Protein AF-A0A0T6B6C1-F1 (afdb_monomer)

Structure (mmCIF, N/CA/C/O backbone):
data_AF-A0A0T6B6C1-F1
#
_entry.id   AF-A0A0T6B6C1-F1
#
loop_
_atom_site.group_PDB
_atom_site.id
_atom_site.type_symbol
_atom_site.label_atom_id
_atom_site.label_alt_id
_atom_site.label_comp_id
_atom_site.label_asym_id
_atom_site.label_entity_id
_atom_site.label_seq_id
_atom_site.pdbx_PDB_ins_code
_atom_site.Cartn_x
_atom_site.Cartn_y
_atom_site.Cartn_z
_atom_site.occupancy
_atom_site.B_iso_or_equiv
_atom_site.auth_seq_id
_atom_site.auth_comp_id
_atom_site.auth_asym_id
_atom_site.auth_atom_id
_atom_site.pdbx_PDB_model_num
ATOM 1 N N . MET A 1 1 ? 5.886 -0.830 12.308 1.00 82.62 1 MET A N 1
ATOM 2 C CA . MET A 1 1 ? 5.950 -0.864 13.792 1.00 82.62 1 MET A CA 1
ATOM 3 C C . MET A 1 1 ? 4.904 0.044 14.447 1.00 82.62 1 MET A C 1
ATOM 5 O O . MET A 1 1 ? 4.136 -0.464 15.252 1.00 82.62 1 MET A O 1
ATOM 9 N N . ALA A 1 2 ? 4.800 1.330 14.079 1.00 90.25 2 ALA A N 1
ATOM 10 C CA . ALA A 1 2 ? 3.860 2.282 14.698 1.00 90.25 2 ALA A CA 1
ATOM 11 C C . ALA A 1 2 ? 2.385 1.821 14.719 1.00 90.25 2 ALA A C 1
ATOM 13 O O . ALA A 1 2 ? 1.752 1.849 15.771 1.00 90.25 2 ALA A O 1
ATOM 14 N N . ILE A 1 3 ? 1.863 1.316 13.593 1.00 92.62 3 ILE A N 1
ATOM 15 C CA . ILE A 1 3 ? 0.474 0.824 13.490 1.00 92.62 3 ILE A CA 1
ATOM 16 C C . ILE A 1 3 ? 0.195 -0.284 14.520 1.00 92.62 3 ILE A C 1
ATOM 18 O O . ILE A 1 3 ? -0.818 -0.248 15.211 1.00 92.62 3 ILE A O 1
ATOM 22 N N . GLY A 1 4 ? 1.123 -1.233 14.678 1.00 95.19 4 GLY A N 1
ATOM 23 C CA . GLY A 1 4 ? 0.977 -2.334 15.635 1.00 95.19 4 GLY A CA 1
ATOM 24 C C . GLY A 1 4 ? 0.926 -1.860 17.089 1.00 95.19 4 GLY A C 1
ATOM 25 O O . GLY A 1 4 ? 0.118 -2.362 17.865 1.00 95.19 4 GLY A O 1
ATOM 26 N N . ILE A 1 5 ? 1.728 -0.850 17.445 1.00 95.94 5 ILE A N 1
ATOM 27 C CA . ILE A 1 5 ? 1.714 -0.249 18.789 1.00 95.94 5 ILE A CA 1
ATOM 28 C C . ILE A 1 5 ? 0.361 0.417 19.064 1.00 95.94 5 ILE A C 1
ATOM 30 O O . ILE A 1 5 ? -0.216 0.214 20.130 1.00 95.94 5 ILE A O 1
ATOM 34 N N . ILE A 1 6 ? -0.175 1.169 18.099 1.00 94.38 6 ILE A N 1
ATOM 35 C CA . ILE A 1 6 ? -1.480 1.832 18.234 1.00 94.38 6 ILE A CA 1
ATOM 36 C C . ILE A 1 6 ? -2.591 0.795 18.437 1.00 94.38 6 ILE A C 1
ATOM 38 O O . ILE A 1 6 ? -3.392 0.929 19.363 1.00 94.38 6 ILE A O 1
ATOM 42 N N . ILE A 1 7 ? -2.604 -0.268 17.626 1.00 95.44 7 ILE A N 1
ATOM 43 C CA . ILE A 1 7 ? -3.577 -1.363 17.752 1.00 95.44 7 ILE A CA 1
ATOM 44 C C . ILE A 1 7 ? -3.483 -2.010 19.137 1.00 95.44 7 ILE A C 1
ATOM 46 O O . ILE A 1 7 ? -4.509 -2.219 19.782 1.00 95.44 7 ILE A O 1
ATOM 50 N N . PHE A 1 8 ? -2.268 -2.285 19.618 1.00 96.62 8 PHE A N 1
ATOM 51 C CA . PHE A 1 8 ? -2.055 -2.875 20.938 1.00 96.62 8 PHE A CA 1
ATOM 52 C C . PHE A 1 8 ? -2.590 -1.984 22.065 1.00 96.62 8 PHE A C 1
ATOM 54 O O . PHE A 1 8 ? -3.292 -2.474 22.945 1.00 96.62 8 PHE A O 1
ATOM 61 N N . ILE A 1 9 ? -2.311 -0.678 22.027 1.00 95.75 9 ILE A N 1
ATOM 62 C CA . ILE A 1 9 ? -2.790 0.277 23.037 1.00 95.75 9 ILE A CA 1
ATOM 63 C C . ILE A 1 9 ? -4.322 0.325 23.056 1.00 95.75 9 ILE A C 1
ATOM 65 O O . ILE A 1 9 ? -4.930 0.235 24.123 1.00 95.75 9 ILE A O 1
ATOM 69 N N . ILE A 1 10 ? -4.954 0.426 21.883 1.00 96.19 10 ILE A N 1
ATOM 70 C CA . ILE A 1 10 ? -6.417 0.437 21.760 1.00 96.19 10 ILE A CA 1
ATOM 71 C C . ILE A 1 10 ? -6.999 -0.865 22.327 1.00 96.19 10 ILE A C 1
ATOM 73 O O . ILE A 1 10 ? -7.896 -0.827 23.170 1.00 96.19 10 ILE A O 1
ATOM 77 N N . ALA A 1 11 ? -6.452 -2.016 21.929 1.00 96.31 11 ALA A N 1
ATOM 78 C CA . ALA A 1 11 ? -6.899 -3.319 22.411 1.00 96.31 11 ALA A CA 1
ATOM 79 C C . ALA A 1 11 ? -6.711 -3.479 23.929 1.00 96.31 11 ALA A C 1
ATOM 81 O O . ALA A 1 11 ? -7.595 -4.008 24.602 1.00 96.31 11 ALA A O 1
ATOM 82 N N . PHE A 1 12 ? -5.600 -2.984 24.484 1.00 96.50 12 PHE A N 1
ATOM 83 C CA . PHE A 1 12 ? -5.328 -3.008 25.919 1.00 96.50 12 PHE A CA 1
ATOM 84 C C . PHE A 1 12 ? -6.390 -2.234 26.705 1.00 96.50 12 PHE A C 1
ATOM 86 O O . PHE A 1 12 ? -6.960 -2.780 27.649 1.00 96.50 12 PHE A O 1
ATOM 93 N N . PHE A 1 13 ? -6.711 -1.000 26.302 1.00 94.94 13 PHE A N 1
ATOM 94 C CA . PHE A 1 13 ? -7.745 -0.209 26.976 1.00 94.94 13 PHE A CA 1
ATOM 95 C C . PHE A 1 13 ? -9.138 -0.823 26.846 1.00 94.94 13 PHE A C 1
ATOM 97 O O . PHE A 1 13 ? -9.875 -0.841 27.830 1.00 94.94 13 PHE A O 1
ATOM 104 N N . GLY A 1 14 ? -9.482 -1.372 25.677 1.00 94.94 14 GLY A N 1
ATOM 105 C CA . GLY A 1 14 ? -10.757 -2.064 25.482 1.00 94.94 14 GLY A CA 1
ATOM 106 C C . GLY A 1 14 ? -10.880 -3.305 26.370 1.00 94.94 14 GLY A C 1
ATOM 107 O O . GLY A 1 14 ? -11.832 -3.433 27.135 1.00 94.94 14 GLY A O 1
ATOM 108 N N . CYS A 1 15 ? -9.881 -4.188 26.326 1.00 95.75 15 CYS A N 1
ATOM 109 C CA . CYS A 1 15 ? -9.887 -5.450 27.064 1.00 95.75 15 CYS A CA 1
ATOM 110 C C . CYS A 1 15 ? -9.786 -5.238 28.583 1.00 95.75 15 CYS A C 1
ATOM 112 O O . CYS A 1 15 ? -10.641 -5.700 29.337 1.00 95.75 15 CYS A O 1
ATOM 114 N N . CYS A 1 16 ? -8.785 -4.489 29.058 1.00 93.44 16 CYS A N 1
ATOM 115 C CA . CYS A 1 16 ? -8.629 -4.222 30.490 1.00 93.44 16 CYS A CA 1
ATOM 116 C C . CYS A 1 16 ? -9.744 -3.333 31.046 1.00 93.44 16 CYS A C 1
ATOM 118 O O . CYS A 1 16 ? -10.118 -3.511 32.201 1.00 93.44 16 CYS A O 1
ATOM 120 N N . GLY A 1 17 ? -10.280 -2.401 30.252 1.00 91.81 17 GLY A N 1
ATOM 121 C CA . GLY A 1 17 ? -11.422 -1.587 30.657 1.00 91.81 17 GLY A CA 1
ATOM 122 C C . GLY A 1 17 ? -12.677 -2.424 30.886 1.00 91.81 17 GLY A C 1
ATOM 123 O O . GLY A 1 17 ? -13.364 -2.206 31.879 1.00 91.81 17 GLY A O 1
ATOM 124 N N . ALA A 1 18 ? -12.929 -3.415 30.024 1.00 92.62 18 ALA A N 1
ATOM 125 C CA . ALA A 1 18 ? -14.054 -4.333 30.170 1.00 92.62 18 ALA A CA 1
ATOM 126 C C . ALA A 1 18 ? -13.868 -5.328 31.328 1.00 92.62 18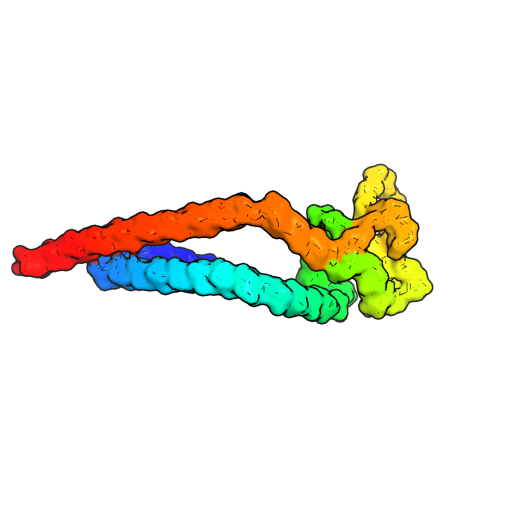 ALA A C 1
ATOM 128 O O . ALA A 1 18 ? -14.813 -5.564 32.061 1.00 92.62 18 ALA A O 1
ATOM 129 N N . ILE A 1 19 ? -12.668 -5.894 31.519 1.00 93.44 19 ILE A N 1
ATOM 130 C CA . ILE A 1 19 ? -12.412 -6.887 32.585 1.00 93.44 19 ILE A CA 1
ATOM 131 C C . ILE A 1 19 ? -12.388 -6.247 33.979 1.00 93.44 19 ILE A C 1
ATOM 133 O O . ILE A 1 19 ? -12.797 -6.871 34.953 1.00 93.44 19 ILE A O 1
ATOM 137 N N . LYS A 1 20 ? -11.851 -5.028 34.100 1.00 90.38 20 LYS A N 1
ATOM 138 C CA . LYS A 1 20 ? -11.714 -4.331 35.391 1.00 90.38 20 LYS A CA 1
ATOM 139 C C . LYS A 1 20 ? -12.923 -3.459 35.734 1.00 90.38 20 LYS A C 1
ATOM 141 O O . LYS A 1 20 ? -12.814 -2.655 36.658 1.00 90.38 20 LYS A O 1
ATOM 146 N N . ASP A 1 21 ? -13.998 -3.538 34.949 1.00 90.56 21 ASP A N 1
ATOM 147 C CA . ASP A 1 21 ? -15.176 -2.669 35.034 1.00 90.56 21 ASP A CA 1
ATOM 148 C C . ASP A 1 21 ? -14.825 -1.167 35.136 1.00 90.56 21 ASP A C 1
ATOM 150 O O . ASP A 1 21 ? -15.496 -0.369 35.793 1.00 90.56 21 ASP A O 1
ATOM 154 N N . ASN A 1 22 ? -13.727 -0.749 34.490 1.00 90.12 22 ASN A N 1
ATOM 155 C CA . ASN A 1 22 ? -13.160 0.584 34.671 1.00 90.12 22 ASN A CA 1
ATOM 156 C C . ASN A 1 22 ? -13.717 1.564 33.632 1.00 90.12 22 ASN A C 1
ATOM 158 O O . ASN A 1 22 ? -13.300 1.582 32.469 1.00 90.12 22 ASN A O 1
ATOM 162 N N . TYR A 1 23 ? -14.607 2.444 34.096 1.00 89.69 23 TYR A N 1
ATOM 163 C CA . TYR A 1 23 ? -15.227 3.499 33.293 1.00 89.69 23 TYR A CA 1
ATOM 164 C C . TYR A 1 23 ? -14.214 4.344 32.506 1.00 89.69 23 TYR A C 1
ATOM 166 O O . TYR A 1 23 ? -14.387 4.550 31.306 1.00 89.69 23 TYR A O 1
ATOM 174 N N . CYS A 1 24 ? -13.147 4.817 33.157 1.00 90.25 24 CYS A N 1
ATOM 175 C CA . CYS A 1 24 ? -12.178 5.716 32.531 1.00 90.25 24 CYS A CA 1
ATOM 176 C C . CYS A 1 24 ? -11.474 5.035 31.347 1.00 90.25 24 CYS A C 1
ATOM 178 O O . CYS A 1 24 ? -11.385 5.612 30.267 1.00 90.25 24 CYS A O 1
ATOM 180 N N . MET A 1 25 ? -11.077 3.767 31.509 1.00 93.56 25 MET A N 1
ATOM 181 C CA . MET A 1 25 ? -10.418 2.998 30.447 1.00 93.56 25 MET A CA 1
ATOM 182 C C . MET A 1 25 ? -11.332 2.755 29.238 1.00 93.56 25 MET A C 1
ATOM 184 O O . MET A 1 25 ? -10.882 2.879 28.099 1.00 93.56 25 MET A O 1
ATOM 188 N N . LEU A 1 26 ? -12.619 2.465 29.464 1.00 93.75 26 LEU A N 1
ATOM 189 C CA . LEU A 1 26 ? -13.598 2.290 28.382 1.00 93.75 26 LEU A CA 1
ATOM 190 C C . LEU A 1 26 ? -13.901 3.596 27.640 1.00 93.75 26 LEU A C 1
ATOM 192 O O . LEU A 1 26 ? -14.094 3.587 26.420 1.00 93.75 26 LEU A O 1
ATOM 196 N N . VAL A 1 27 ? -13.910 4.728 28.349 1.00 93.31 27 VAL A N 1
ATOM 197 C CA . VAL A 1 27 ? -14.038 6.053 27.726 1.00 93.31 27 VAL A CA 1
ATOM 198 C C . VAL A 1 27 ? -12.803 6.371 26.886 1.00 93.31 27 VAL A C 1
ATOM 200 O O . VAL A 1 27 ? -12.951 6.815 25.746 1.00 93.31 27 VAL A O 1
ATOM 203 N N . THR A 1 28 ? -11.593 6.089 27.383 1.00 95.12 28 THR A N 1
ATOM 204 C CA . THR A 1 28 ? -10.355 6.232 26.600 1.00 95.12 28 THR A CA 1
ATOM 205 C C . THR A 1 28 ? -10.394 5.373 25.339 1.00 95.12 28 THR A C 1
ATOM 207 O O . THR A 1 28 ? -10.160 5.893 24.251 1.00 95.12 28 THR A O 1
ATOM 210 N N . PHE A 1 29 ? -10.762 4.094 25.451 1.00 96.00 29 PHE A N 1
ATOM 211 C CA . PHE A 1 29 ? -10.935 3.202 24.302 1.00 96.00 29 PHE A CA 1
ATOM 212 C C . PHE A 1 29 ? -11.920 3.770 23.267 1.00 96.00 29 PHE A C 1
ATOM 214 O O . PHE A 1 29 ? -11.579 3.879 22.090 1.00 96.00 29 PHE A O 1
ATOM 221 N N . SER A 1 30 ? -13.105 4.205 23.710 1.00 95.88 30 SER A N 1
ATOM 222 C CA . SER A 1 30 ? -14.124 4.806 22.834 1.00 95.88 30 SER A CA 1
ATOM 223 C C . SER A 1 30 ? -13.599 6.056 22.127 1.00 95.88 30 SER A C 1
ATOM 225 O O . SER A 1 30 ? -13.810 6.235 20.930 1.00 95.88 30 SER A O 1
ATOM 227 N N . THR A 1 31 ? -12.881 6.908 22.860 1.00 95.94 31 THR A N 1
ATOM 228 C CA . THR A 1 31 ? -12.309 8.154 22.335 1.00 95.94 31 THR A CA 1
ATOM 229 C C . THR A 1 31 ? -11.257 7.861 21.269 1.00 95.94 31 THR A C 1
ATOM 231 O O . THR A 1 31 ? -11.273 8.479 20.207 1.00 95.94 31 THR A O 1
ATOM 234 N N . LEU A 1 32 ? -10.380 6.880 21.506 1.00 96.81 32 LEU A N 1
ATOM 235 C CA . LEU A 1 32 ? -9.378 6.453 20.529 1.00 96.81 32 LEU A CA 1
ATOM 236 C C . LEU A 1 32 ? -10.027 5.900 19.254 1.00 96.81 32 LEU A C 1
ATOM 238 O O . LEU A 1 32 ? -9.600 6.266 18.162 1.00 96.81 32 LEU A O 1
ATOM 242 N N . LEU A 1 33 ? -11.080 5.0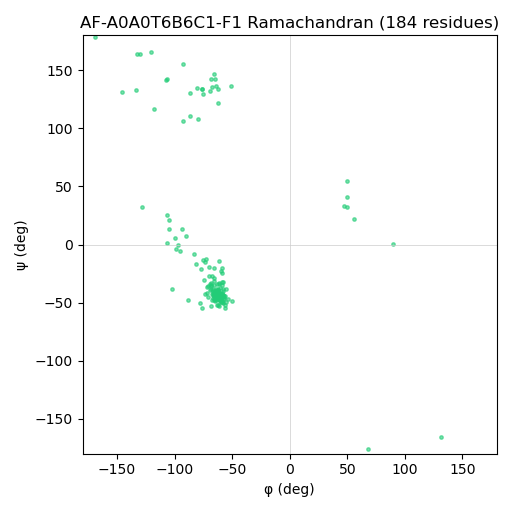83 19.364 1.00 97.00 33 LEU A N 1
ATOM 243 C CA . LEU A 1 33 ? -11.802 4.586 18.187 1.00 97.00 33 LEU A CA 1
ATOM 244 C C . LEU A 1 33 ? -12.461 5.712 17.381 1.00 97.00 33 LEU A C 1
ATOM 246 O O . LEU A 1 33 ? -12.395 5.688 16.156 1.00 97.00 33 LEU A O 1
ATOM 250 N N . ILE A 1 34 ? -13.044 6.717 18.044 1.00 96.88 34 ILE A N 1
ATOM 251 C CA . ILE A 1 34 ? -13.615 7.893 17.365 1.00 96.88 34 ILE A CA 1
ATOM 252 C C . ILE A 1 34 ? -12.528 8.661 16.604 1.00 96.88 34 ILE A C 1
ATOM 254 O O . ILE A 1 34 ? -12.739 9.047 15.456 1.00 96.88 34 ILE A O 1
ATOM 258 N N . LEU A 1 35 ? -11.353 8.860 17.209 1.00 96.88 35 LEU A N 1
ATOM 259 C CA . LEU A 1 35 ? -10.231 9.522 16.539 1.00 96.88 35 LEU A CA 1
ATOM 260 C C . LEU A 1 35 ? -9.768 8.739 15.306 1.00 96.88 35 LEU A C 1
ATOM 262 O O . LEU A 1 35 ? -9.571 9.333 14.247 1.00 96.88 35 LEU A O 1
ATOM 266 N N . VAL A 1 36 ? -9.645 7.412 15.411 1.00 96.81 36 VAL A N 1
ATOM 267 C CA . VAL A 1 36 ? -9.288 6.558 14.267 1.00 96.81 36 VAL A CA 1
ATOM 268 C C . VAL A 1 36 ? -10.356 6.630 13.173 1.00 96.81 36 VAL A C 1
ATOM 270 O O . VAL A 1 36 ? -9.999 6.739 12.003 1.00 96.81 36 VAL A O 1
ATOM 273 N N . PHE A 1 37 ? -11.643 6.652 13.527 1.00 97.31 37 PHE A N 1
ATOM 274 C CA . PHE A 1 37 ? -12.737 6.794 12.564 1.00 97.31 37 PHE A CA 1
ATOM 275 C C . PHE A 1 37 ? -12.670 8.125 11.800 1.00 97.31 37 PHE A C 1
ATOM 277 O O . PHE A 1 37 ? -12.793 8.154 10.576 1.00 97.31 37 PHE A O 1
ATOM 284 N N . ILE A 1 38 ? -12.410 9.234 12.501 1.00 97.62 38 ILE A N 1
ATOM 285 C CA . ILE A 1 38 ? -12.233 10.551 11.870 1.00 97.62 38 ILE A CA 1
ATOM 286 C C . ILE A 1 38 ? -11.030 10.534 10.923 1.00 97.62 38 ILE A C 1
ATOM 288 O O . ILE A 1 38 ? -11.143 10.998 9.789 1.00 97.62 38 ILE A O 1
ATOM 292 N N . LEU A 1 39 ? -9.895 9.972 11.354 1.00 96.50 39 LEU A N 1
ATOM 293 C CA . LEU A 1 39 ? -8.702 9.843 10.511 1.00 96.50 39 LEU A CA 1
ATOM 294 C C . LEU A 1 39 ? -8.964 8.971 9.281 1.00 96.50 39 LEU A C 1
ATOM 296 O O . LEU A 1 39 ? -8.499 9.297 8.195 1.00 96.50 39 LEU A O 1
ATOM 300 N N . GLN A 1 40 ? -9.736 7.898 9.430 1.00 95.25 40 GLN A N 1
ATOM 301 C CA . GLN A 1 40 ? -10.120 7.027 8.329 1.00 95.25 40 GLN A CA 1
ATOM 302 C C . GLN A 1 40 ? -10.973 7.767 7.289 1.00 95.25 40 GLN A C 1
ATOM 304 O O . GLN A 1 40 ? -10.711 7.651 6.091 1.00 95.25 40 GLN A O 1
ATOM 309 N N . LEU A 1 41 ? -11.962 8.553 7.728 1.00 96.56 41 LEU A N 1
ATOM 310 C CA . LEU A 1 41 ? -12.769 9.384 6.831 1.00 96.56 41 LEU A CA 1
ATOM 311 C C . LEU A 1 41 ? -11.923 10.465 6.154 1.00 96.56 41 LEU A C 1
ATOM 313 O O . LEU A 1 41 ? -12.009 10.637 4.940 1.00 96.56 41 LEU A O 1
ATOM 317 N N . ALA A 1 42 ? -11.078 11.160 6.917 1.00 97.19 42 ALA A N 1
ATOM 318 C CA . ALA A 1 42 ? -10.190 12.188 6.389 1.00 97.19 42 ALA A CA 1
ATOM 319 C C . ALA A 1 42 ? -9.223 11.615 5.343 1.00 97.19 42 ALA A C 1
ATOM 321 O O . ALA A 1 42 ? -9.079 12.199 4.273 1.00 97.19 42 ALA A O 1
ATOM 322 N N . ALA A 1 43 ? -8.621 10.453 5.609 1.00 94.88 43 ALA A N 1
ATOM 323 C CA . ALA A 1 43 ? -7.742 9.764 4.670 1.00 94.88 43 ALA A CA 1
ATOM 324 C C . ALA A 1 43 ? -8.485 9.335 3.397 1.00 94.88 43 ALA A C 1
ATOM 326 O O . ALA A 1 43 ? -7.967 9.528 2.300 1.00 94.88 43 ALA A O 1
ATOM 327 N N . GLY A 1 44 ? -9.711 8.813 3.518 1.00 94.44 44 GLY A N 1
ATOM 328 C CA . GLY A 1 44 ? -10.538 8.462 2.361 1.00 94.44 44 GLY A CA 1
ATOM 329 C C . GLY A 1 44 ? -10.887 9.676 1.492 1.00 94.44 44 GLY A C 1
ATOM 330 O O . GLY A 1 44 ? -10.734 9.630 0.272 1.00 94.44 44 GLY A O 1
ATOM 331 N N . ILE A 1 45 ? -11.297 10.784 2.119 1.00 95.62 45 ILE A N 1
ATOM 332 C CA . ILE A 1 45 ? -11.612 12.040 1.422 1.00 95.62 45 ILE A CA 1
ATOM 333 C C . ILE A 1 45 ? -10.357 12.616 0.763 1.00 95.62 45 ILE A C 1
ATOM 335 O O . ILE A 1 45 ? -10.394 12.954 -0.417 1.00 95.62 45 ILE A O 1
ATOM 339 N N . ALA A 1 46 ? -9.245 12.709 1.497 1.00 95.31 46 ALA A N 1
ATOM 340 C CA . ALA A 1 46 ? -7.987 13.244 0.988 1.00 95.31 46 ALA A CA 1
ATOM 341 C C . ALA A 1 46 ? -7.424 12.385 -0.151 1.00 95.31 46 ALA A C 1
ATOM 343 O O . ALA A 1 46 ? -7.023 12.933 -1.172 1.00 95.31 46 ALA A O 1
ATOM 344 N N . GLY A 1 47 ? -7.462 11.056 -0.029 1.00 92.25 47 GLY A N 1
ATOM 345 C CA . GLY A 1 47 ? -7.009 10.142 -1.079 1.00 92.25 47 GLY A CA 1
ATOM 346 C C . GLY A 1 47 ? -7.806 10.282 -2.378 1.00 92.25 47 GLY A C 1
ATOM 347 O O . GLY A 1 47 ? -7.243 10.154 -3.463 1.00 92.25 47 GLY A O 1
ATOM 348 N N . TYR A 1 48 ? -9.101 10.605 -2.290 1.00 91.44 48 TYR A N 1
ATOM 349 C CA . TYR A 1 48 ? -9.915 10.909 -3.467 1.00 91.44 48 TYR A CA 1
ATOM 350 C C . TYR A 1 48 ? -9.660 12.326 -4.006 1.00 91.44 48 TYR A C 1
ATOM 352 O O . TYR A 1 48 ? -9.402 12.499 -5.196 1.00 91.44 48 TYR A O 1
ATOM 360 N N . ALA A 1 49 ? -9.709 13.342 -3.140 1.00 96.06 49 ALA A N 1
ATOM 361 C CA . ALA A 1 49 ? -9.610 14.750 -3.525 1.00 96.06 49 ALA A CA 1
ATOM 362 C C . ALA A 1 49 ? -8.212 15.143 -4.027 1.00 96.06 49 ALA A C 1
ATOM 364 O O . ALA A 1 49 ? -8.086 15.973 -4.923 1.00 96.06 49 ALA A O 1
ATOM 365 N N . LEU A 1 50 ? -7.162 14.540 -3.468 1.00 95.44 50 LEU A N 1
ATOM 366 C CA . LEU A 1 50 ? -5.760 14.818 -3.786 1.00 95.44 50 LEU A CA 1
ATOM 367 C C . LEU A 1 50 ? -5.137 13.679 -4.603 1.00 95.44 50 LEU A C 1
ATOM 369 O O . LEU A 1 50 ? -3.924 13.477 -4.558 1.00 95.44 50 LEU A O 1
ATOM 373 N N . ARG A 1 51 ? -5.950 12.916 -5.347 1.00 92.75 51 ARG A N 1
ATOM 374 C CA . ARG A 1 51 ? -5.483 11.740 -6.091 1.00 92.75 51 ARG A CA 1
ATOM 375 C C . ARG A 1 51 ? -4.348 12.066 -7.064 1.00 92.75 51 ARG A C 1
ATOM 377 O O . ARG A 1 51 ? -3.385 11.314 -7.105 1.00 92.75 51 ARG A O 1
ATOM 384 N N . SER A 1 52 ? -4.449 13.156 -7.829 1.00 92.44 52 SER A N 1
ATOM 385 C CA . SER A 1 52 ? -3.393 13.563 -8.771 1.00 92.44 52 SER A CA 1
ATOM 386 C C . SER A 1 52 ? -2.087 13.870 -8.042 1.00 92.44 52 SER A C 1
ATOM 388 O O . SER A 1 52 ? -1.080 13.236 -8.313 1.00 92.44 52 SER A O 1
ATOM 390 N N . GLN A 1 53 ? -2.146 14.724 -7.018 1.00 94.69 53 GLN A N 1
ATOM 391 C CA . GLN A 1 53 ? -0.985 15.072 -6.190 1.00 94.69 53 GLN A CA 1
ATOM 392 C C . GLN A 1 53 ? -0.359 13.848 -5.511 1.00 94.69 53 GLN A C 1
ATOM 394 O O . GLN A 1 53 ? 0.851 13.788 -5.346 1.00 94.69 53 GLN A O 1
ATOM 399 N N . THR A 1 54 ? -1.175 12.865 -5.118 1.00 92.50 54 THR A N 1
ATOM 400 C CA . THR A 1 54 ? -0.679 11.606 -4.546 1.00 92.50 54 THR A CA 1
ATOM 401 C C . THR A 1 54 ? 0.111 10.808 -5.580 1.00 92.50 54 THR A C 1
ATOM 403 O O . THR A 1 54 ? 1.151 10.258 -5.242 1.00 92.50 54 THR A O 1
ATOM 406 N N . VAL A 1 55 ? -0.357 10.750 -6.832 1.00 93.88 55 VAL A N 1
ATOM 407 C CA . VAL A 1 55 ? 0.368 10.081 -7.924 1.00 93.88 55 VAL A CA 1
ATOM 408 C C . VAL A 1 55 ? 1.677 10.808 -8.228 1.00 93.88 55 VAL A C 1
ATOM 410 O O . VAL A 1 55 ? 2.706 10.149 -8.318 1.00 93.88 55 VAL A O 1
ATOM 413 N N . ASP A 1 56 ? 1.663 12.140 -8.297 1.00 95.06 56 ASP A N 1
ATOM 414 C CA . ASP A 1 56 ? 2.868 12.941 -8.558 1.00 95.06 56 ASP A CA 1
ATOM 415 C C . ASP A 1 56 ? 3.911 12.774 -7.440 1.00 95.06 56 ASP A C 1
ATOM 417 O O . ASP A 1 56 ? 5.093 12.551 -7.700 1.00 95.06 56 ASP A O 1
ATOM 421 N N . PHE A 1 57 ? 3.463 12.815 -6.180 1.00 94.50 57 PHE A N 1
ATOM 422 C CA . PHE A 1 57 ? 4.313 12.561 -5.017 1.00 94.50 57 PHE A CA 1
ATOM 423 C C . PHE A 1 57 ? 4.910 11.150 -5.055 1.00 94.50 57 PHE A C 1
ATOM 425 O O . PHE A 1 57 ? 6.107 10.983 -4.845 1.00 94.50 57 PHE A O 1
ATOM 432 N N . LEU A 1 58 ? 4.097 10.133 -5.366 1.00 95.00 58 LEU A N 1
ATOM 433 C CA . LEU A 1 58 ? 4.581 8.758 -5.496 1.00 95.00 58 LEU A CA 1
ATOM 434 C C . LEU A 1 58 ? 5.599 8.607 -6.629 1.00 95.00 58 LEU A C 1
ATOM 436 O O . LEU A 1 58 ? 6.583 7.904 -6.430 1.00 95.00 58 LEU A O 1
ATOM 440 N N . SER A 1 59 ? 5.394 9.262 -7.776 1.00 96.25 59 SER A N 1
ATOM 441 C CA . SER A 1 59 ? 6.362 9.259 -8.882 1.00 96.25 59 SER A CA 1
ATOM 442 C C . SER A 1 59 ? 7.722 9.764 -8.409 1.00 96.25 59 SER A C 1
ATOM 444 O O . SER A 1 59 ? 8.707 9.034 -8.468 1.00 96.25 59 SER A O 1
ATOM 446 N N . SER A 1 60 ? 7.741 10.959 -7.809 1.00 95.75 60 SER A N 1
ATOM 447 C CA . SER A 1 60 ? 8.953 11.598 -7.284 1.00 95.75 60 SER A CA 1
ATOM 448 C C . SER A 1 60 ? 9.684 10.729 -6.257 1.00 95.75 60 SER A C 1
ATOM 450 O O . SER A 1 60 ? 10.908 10.620 -6.292 1.00 95.75 60 SER A O 1
ATOM 452 N N . GLU A 1 61 ? 8.958 10.140 -5.306 1.00 95.38 61 GLU A N 1
ATOM 453 C CA . GLU A 1 61 ? 9.562 9.300 -4.266 1.00 95.38 61 GLU A CA 1
ATOM 454 C C . GLU A 1 61 ? 10.117 7.994 -4.849 1.00 95.38 61 GLU A C 1
ATOM 456 O O . GLU A 1 61 ? 11.190 7.536 -4.448 1.00 95.38 61 GLU A O 1
ATOM 461 N N . LEU A 1 62 ? 9.417 7.393 -5.817 1.00 95.62 62 LEU A N 1
ATOM 462 C CA . LEU A 1 62 ? 9.896 6.188 -6.488 1.00 95.62 62 LEU A CA 1
ATOM 463 C C . LEU A 1 62 ? 11.147 6.481 -7.323 1.00 95.62 62 LEU A C 1
ATOM 465 O O . LEU A 1 62 ? 12.125 5.749 -7.179 1.00 95.62 62 LEU A O 1
ATOM 469 N N . GLU A 1 63 ? 11.163 7.562 -8.104 1.00 94.94 63 GLU A N 1
ATOM 470 C CA . GLU A 1 63 ? 12.340 8.019 -8.861 1.00 94.94 63 GLU A CA 1
ATOM 471 C C . GLU A 1 63 ? 13.533 8.261 -7.923 1.00 94.94 63 GLU A C 1
ATOM 473 O O . GLU A 1 63 ? 14.628 7.731 -8.122 1.00 94.94 63 GLU A O 1
ATOM 478 N N . GLN A 1 64 ? 13.319 8.965 -6.806 1.00 93.38 64 GLN A N 1
ATOM 479 C CA . GLN A 1 64 ? 14.372 9.186 -5.813 1.00 93.38 64 GLN A CA 1
ATOM 480 C C . GLN A 1 64 ? 14.864 7.875 -5.176 1.00 93.38 64 GLN A C 1
ATOM 482 O O . GLN A 1 64 ? 16.050 7.732 -4.860 1.00 93.38 64 GLN A O 1
ATOM 487 N N . SER A 1 65 ? 13.983 6.890 -4.991 1.00 94.50 65 SER A N 1
ATOM 488 C CA . SER A 1 65 ? 14.374 5.588 -4.453 1.00 94.50 65 SER A CA 1
ATOM 489 C C . SER A 1 65 ? 15.308 4.820 -5.398 1.00 94.50 65 SER A C 1
ATOM 491 O O . SER A 1 65 ? 16.190 4.106 -4.916 1.00 94.50 65 SER A O 1
ATOM 493 N N . MET A 1 66 ? 15.184 4.998 -6.720 1.00 93.06 66 MET A N 1
ATOM 494 C CA . MET A 1 66 ? 16.036 4.315 -7.705 1.00 93.06 66 MET A CA 1
ATOM 495 C C . MET A 1 66 ? 17.516 4.669 -7.532 1.00 93.06 66 MET A C 1
ATOM 497 O O . MET A 1 66 ? 18.362 3.787 -7.633 1.00 93.06 66 MET A O 1
ATOM 501 N N . ASN A 1 67 ? 17.825 5.903 -7.121 1.00 91.31 67 ASN A N 1
ATOM 502 C CA . ASN A 1 67 ? 19.190 6.357 -6.815 1.00 91.31 67 ASN A CA 1
ATOM 503 C C . ASN A 1 67 ? 19.882 5.544 -5.703 1.00 91.31 67 ASN A C 1
ATOM 505 O O . ASN A 1 67 ? 21.105 5.559 -5.567 1.00 91.31 67 ASN A O 1
ATOM 509 N N . HIS A 1 68 ? 19.107 4.839 -4.877 1.00 92.50 68 HIS A N 1
ATOM 510 C CA . HIS A 1 68 ? 19.622 3.995 -3.802 1.00 92.50 68 HIS A CA 1
ATOM 511 C C . HIS A 1 68 ? 19.672 2.511 -4.186 1.00 92.50 68 HIS A C 1
ATOM 513 O O . HIS A 1 68 ? 20.173 1.695 -3.406 1.00 92.50 68 HIS A O 1
ATOM 519 N N . TYR A 1 69 ? 19.186 2.138 -5.367 1.00 92.31 69 TYR A N 1
ATOM 520 C CA . TYR A 1 69 ? 19.220 0.767 -5.852 1.00 92.31 69 TYR A CA 1
ATOM 521 C C . TYR A 1 69 ? 20.665 0.285 -6.058 1.00 92.31 69 TYR A C 1
ATOM 523 O O . TYR A 1 69 ? 21.511 1.006 -6.579 1.00 92.31 69 TYR A O 1
ATOM 531 N N . ASN A 1 70 ? 20.962 -0.943 -5.625 1.00 89.44 70 ASN A N 1
ATOM 532 C CA . ASN A 1 70 ? 22.293 -1.561 -5.685 1.00 89.44 70 ASN A CA 1
ATOM 533 C C . ASN A 1 70 ? 23.417 -0.756 -4.989 1.00 89.44 70 ASN A C 1
ATOM 535 O O . ASN A 1 70 ? 24.602 -0.934 -5.270 1.00 89.44 70 ASN A O 1
ATOM 539 N N . THR A 1 71 ? 23.065 0.124 -4.047 1.00 89.38 71 THR A N 1
ATOM 540 C CA . THR A 1 71 ? 24.039 0.827 -3.198 1.00 89.38 71 THR A CA 1
ATOM 541 C C . THR A 1 71 ? 24.277 0.066 -1.891 1.00 89.38 71 THR A C 1
ATOM 543 O O . THR A 1 71 ? 23.404 -0.657 -1.403 1.00 89.38 71 THR A O 1
ATOM 546 N N . SER A 1 72 ? 25.444 0.256 -1.266 1.00 85.69 72 SER A N 1
ATOM 547 C CA . SER A 1 72 ? 25.811 -0.415 -0.005 1.00 85.69 72 SER A CA 1
ATOM 548 C C . SER A 1 72 ? 24.827 -0.151 1.142 1.00 85.69 72 SER A C 1
ATOM 550 O O . SER A 1 72 ? 24.591 -1.033 1.964 1.00 85.69 72 SER A O 1
ATOM 552 N N . ASN A 1 73 ? 24.218 1.036 1.175 1.00 89.06 73 ASN A N 1
ATOM 553 C CA . ASN A 1 73 ? 23.230 1.427 2.184 1.00 89.06 73 ASN A CA 1
ATOM 554 C C . ASN A 1 73 ? 21.776 1.200 1.723 1.00 89.06 73 ASN A C 1
ATOM 556 O O . ASN A 1 73 ? 20.846 1.375 2.509 1.00 89.06 73 ASN A O 1
ATOM 560 N N . GLY A 1 74 ? 21.565 0.800 0.466 1.00 90.50 74 GLY A N 1
ATOM 561 C CA . GLY A 1 74 ? 20.256 0.673 -0.173 1.00 90.50 74 GLY A CA 1
ATOM 562 C C . GLY A 1 74 ? 19.759 -0.761 -0.329 1.00 90.50 74 GLY A C 1
ATOM 563 O O . GLY A 1 74 ? 18.885 -1.022 -1.154 1.00 90.50 74 GLY A O 1
ATOM 564 N N . THR A 1 75 ? 20.270 -1.717 0.452 1.00 94.25 75 THR A N 1
ATOM 565 C CA . THR A 1 75 ? 19.871 -3.134 0.352 1.00 94.25 75 THR A CA 1
ATOM 566 C C . THR A 1 75 ? 18.360 -3.339 0.504 1.00 94.25 75 THR A C 1
ATOM 568 O O . THR A 1 75 ? 17.772 -4.157 -0.199 1.00 94.25 75 THR A O 1
ATOM 571 N N . GLN A 1 76 ? 17.705 -2.585 1.395 1.00 94.62 76 GLN A N 1
ATOM 572 C CA . GLN A 1 76 ? 16.248 -2.671 1.574 1.00 94.62 76 GLN A CA 1
ATOM 573 C C . GLN A 1 76 ? 15.483 -2.124 0.363 1.00 94.62 76 GLN A C 1
ATOM 575 O O . GLN A 1 76 ? 14.496 -2.727 -0.046 1.00 94.62 76 GLN A O 1
ATOM 580 N N . ILE A 1 77 ? 15.967 -1.029 -0.230 1.00 94.94 77 ILE A N 1
ATOM 581 C CA . ILE A 1 77 ? 15.384 -0.427 -1.435 1.00 94.94 77 ILE A CA 1
ATOM 582 C C . ILE A 1 77 ? 15.560 -1.355 -2.639 1.00 94.94 77 ILE A C 1
ATOM 584 O O . ILE A 1 77 ? 14.612 -1.603 -3.374 1.00 94.94 77 ILE A O 1
ATOM 588 N N . THR A 1 78 ? 16.742 -1.954 -2.777 1.00 95.31 78 THR A N 1
ATOM 589 C CA . THR A 1 78 ? 17.036 -2.956 -3.812 1.00 95.31 78 THR A CA 1
ATOM 590 C C . THR A 1 78 ? 16.069 -4.132 -3.705 1.00 95.31 78 THR A C 1
ATOM 592 O O . THR A 1 78 ? 15.380 -4.461 -4.663 1.00 95.31 78 THR A O 1
ATOM 595 N N . LYS A 1 79 ? 15.916 -4.696 -2.499 1.00 96.12 79 LYS A N 1
ATOM 596 C CA . LYS A 1 79 ? 14.977 -5.796 -2.252 1.00 96.12 79 LYS A CA 1
ATOM 597 C C . LYS A 1 79 ? 13.524 -5.412 -2.544 1.00 96.12 79 LYS A C 1
ATOM 599 O O . LYS A 1 79 ? 12.763 -6.255 -3.014 1.00 96.12 79 LYS A O 1
ATOM 604 N N . MET A 1 80 ? 13.127 -4.176 -2.238 1.00 95.94 80 MET A N 1
ATOM 605 C CA . MET A 1 80 ? 11.791 -3.673 -2.552 1.00 95.94 80 MET A CA 1
ATOM 606 C C . MET A 1 80 ? 11.554 -3.680 -4.065 1.00 95.94 80 MET A C 1
ATOM 608 O O . MET A 1 80 ? 10.594 -4.305 -4.509 1.00 95.94 80 MET A O 1
ATOM 612 N N . TRP A 1 81 ? 12.448 -3.074 -4.851 1.00 96.69 81 TRP A N 1
ATOM 613 C CA . TRP A 1 81 ? 12.365 -3.080 -6.316 1.00 96.69 81 TRP A CA 1
ATOM 614 C C . TRP A 1 81 ? 12.380 -4.498 -6.897 1.00 96.69 81 TRP A C 1
ATOM 616 O O . TRP A 1 81 ? 11.535 -4.835 -7.726 1.00 96.69 81 TRP A O 1
ATOM 626 N N . ASP A 1 82 ? 13.261 -5.365 -6.400 1.00 96.06 82 ASP A N 1
ATOM 627 C CA . ASP A 1 82 ? 13.359 -6.763 -6.836 1.00 96.06 82 ASP A CA 1
ATOM 628 C C . ASP A 1 82 ? 12.128 -7.612 -6.500 1.00 96.06 82 ASP A C 1
ATOM 630 O O . ASP A 1 82 ? 11.905 -8.650 -7.119 1.00 96.06 82 ASP A O 1
ATOM 634 N N . THR A 1 83 ? 11.314 -7.179 -5.536 1.00 96.38 83 THR A N 1
ATOM 635 C CA . THR A 1 83 ? 10.045 -7.837 -5.200 1.00 96.38 83 THR A CA 1
ATOM 636 C C . THR A 1 83 ? 8.901 -7.279 -6.044 1.00 96.38 83 THR A C 1
ATOM 638 O O . THR A 1 83 ? 8.136 -8.040 -6.630 1.00 96.38 83 THR A O 1
ATOM 641 N N . VAL A 1 84 ? 8.805 -5.950 -6.136 1.00 96.75 84 VAL A N 1
ATOM 642 C CA . VAL A 1 84 ? 7.688 -5.249 -6.785 1.00 96.75 84 VAL A CA 1
ATOM 643 C C . VAL A 1 84 ? 7.645 -5.514 -8.288 1.00 96.75 84 VAL A C 1
ATOM 645 O O . VAL A 1 84 ? 6.575 -5.790 -8.824 1.00 96.75 84 VAL A O 1
ATOM 648 N N . GLN A 1 85 ? 8.790 -5.464 -8.969 1.00 97.19 85 GLN A N 1
ATOM 649 C CA . GLN A 1 85 ? 8.859 -5.606 -10.428 1.00 97.19 85 GLN A CA 1
ATOM 650 C C . GLN A 1 85 ? 8.237 -6.918 -10.941 1.00 97.19 85 GLN A C 1
ATOM 652 O O . GLN A 1 85 ? 7.329 -6.853 -11.772 1.00 97.19 85 GLN A O 1
ATOM 657 N N . PRO A 1 86 ? 8.606 -8.107 -10.426 1.00 95.88 86 PRO A N 1
ATOM 658 C CA . PRO A 1 86 ? 7.983 -9.353 -10.859 1.00 95.88 86 PRO A CA 1
ATOM 659 C C . PRO A 1 86 ? 6.564 -9.541 -10.305 1.00 95.88 86 PRO A C 1
ATOM 661 O O . PRO A 1 86 ? 5.741 -10.164 -10.976 1.00 95.88 86 PRO A O 1
ATOM 664 N N . GLU A 1 87 ? 6.252 -9.009 -9.115 1.00 95.62 87 GLU A N 1
ATOM 665 C CA . GLU A 1 87 ? 4.917 -9.110 -8.505 1.00 95.62 87 GLU A CA 1
ATOM 666 C C . GLU A 1 87 ? 3.860 -8.363 -9.327 1.00 95.62 87 GLU A C 1
ATOM 668 O O . GLU A 1 87 ? 2.786 -8.902 -9.605 1.00 95.62 87 GLU A O 1
ATOM 673 N N . PHE A 1 88 ? 4.192 -7.154 -9.782 1.00 96.38 88 PHE A N 1
ATOM 674 C CA . PHE A 1 88 ? 3.310 -6.318 -10.595 1.00 96.38 88 PHE A CA 1
ATOM 675 C C . PHE A 1 88 ? 3.575 -6.427 -12.099 1.00 96.38 88 PHE A C 1
ATOM 677 O O . PHE A 1 88 ? 2.861 -5.800 -12.879 1.00 96.38 88 PHE A O 1
ATOM 684 N N . LYS A 1 89 ? 4.555 -7.242 -12.514 1.00 96.56 89 LYS A N 1
ATOM 685 C CA . LYS A 1 89 ? 5.006 -7.380 -13.909 1.00 96.56 89 LYS A CA 1
ATOM 686 C C . LYS A 1 89 ? 5.279 -6.017 -14.545 1.00 96.56 89 LYS A C 1
ATOM 688 O O . LYS A 1 89 ? 4.711 -5.674 -15.581 1.00 96.56 89 LYS A O 1
ATOM 693 N N . CYS A 1 90 ? 6.130 -5.243 -13.886 1.00 97.75 90 CYS A N 1
ATOM 694 C CA . CYS A 1 90 ? 6.488 -3.884 -14.263 1.00 97.75 90 CYS A CA 1
ATOM 695 C C . CYS A 1 90 ? 8.007 -3.675 -14.232 1.00 97.75 90 CYS A C 1
ATOM 697 O O . CYS A 1 90 ? 8.735 -4.476 -13.645 1.00 97.75 90 CYS A O 1
ATOM 699 N N . CYS A 1 91 ? 8.489 -2.600 -14.855 1.00 97.12 91 CYS A N 1
ATOM 700 C CA . CYS A 1 91 ? 9.901 -2.221 -14.840 1.00 97.12 91 CYS A CA 1
ATOM 701 C C . CYS A 1 91 ? 10.064 -0.697 -14.835 1.00 97.12 91 CYS A C 1
ATOM 703 O O . CYS A 1 91 ? 9.458 -0.008 -15.657 1.00 97.12 91 CYS A O 1
ATOM 705 N N . GLY A 1 92 ? 10.895 -0.185 -13.922 1.00 96.06 92 GLY A N 1
ATOM 706 C CA . GLY A 1 92 ? 11.087 1.254 -13.705 1.00 96.06 92 GLY A CA 1
ATOM 707 C C . GLY A 1 92 ? 9.852 1.942 -13.112 1.00 96.06 92 GLY A C 1
ATOM 708 O O . GLY A 1 92 ? 8.861 1.291 -12.771 1.00 96.06 92 GLY A O 1
ATOM 709 N N . VAL A 1 93 ? 9.898 3.265 -12.963 1.00 96.56 93 VAL A N 1
ATOM 710 C CA . VAL A 1 93 ? 8.760 4.049 -12.452 1.00 96.56 93 VAL A CA 1
ATOM 711 C C . VAL A 1 93 ? 7.712 4.192 -13.546 1.00 96.56 93 VAL A C 1
ATOM 713 O O . VAL A 1 93 ? 6.560 3.787 -13.368 1.00 96.56 93 VAL A O 1
ATOM 716 N N . HIS A 1 94 ? 8.142 4.703 -14.693 1.00 95.94 94 HIS A N 1
ATOM 717 C CA . HIS A 1 94 ? 7.351 4.912 -15.893 1.00 95.94 94 HIS A CA 1
ATOM 718 C C . HIS A 1 94 ? 7.619 3.844 -16.948 1.00 95.94 94 HIS A C 1
ATOM 720 O O . HIS A 1 94 ? 6.679 3.422 -17.621 1.00 95.94 94 HIS A O 1
ATOM 726 N N . ASN A 1 95 ? 8.870 3.400 -17.100 1.00 94.75 95 ASN A N 1
ATOM 727 C CA . ASN A 1 95 ? 9.245 2.283 -17.970 1.00 94.75 95 ASN A CA 1
ATOM 728 C C . ASN A 1 95 ? 10.705 1.838 -17.728 1.00 94.75 95 ASN A C 1
ATOM 730 O O . ASN A 1 95 ? 11.452 2.441 -16.962 1.00 94.75 95 ASN A O 1
ATOM 734 N N . ALA A 1 96 ? 11.149 0.802 -18.445 1.00 93.38 96 ALA A N 1
ATOM 735 C CA . ALA A 1 96 ? 12.488 0.229 -18.300 1.00 93.38 96 ALA A CA 1
ATOM 736 C C . ALA A 1 96 ? 13.660 1.197 -18.582 1.00 93.38 96 ALA A C 1
ATOM 738 O O . ALA A 1 96 ? 14.759 0.967 -18.078 1.00 93.38 96 ALA A O 1
ATOM 739 N N . THR A 1 97 ? 13.459 2.273 -19.353 1.00 91.75 97 THR A N 1
ATOM 740 C CA . THR A 1 97 ? 14.521 3.257 -19.652 1.00 91.75 97 THR A CA 1
ATOM 741 C C . THR A 1 97 ? 14.914 4.102 -18.439 1.00 91.75 97 THR A C 1
ATOM 743 O O . THR A 1 97 ? 16.038 4.609 -18.395 1.00 91.75 97 THR A O 1
ATOM 746 N N . ASP A 1 98 ? 14.056 4.171 -17.415 1.00 92.81 98 ASP A N 1
ATOM 747 C CA . ASP A 1 98 ? 14.375 4.829 -16.145 1.00 92.81 98 ASP A CA 1
ATOM 748 C C . ASP A 1 98 ? 15.624 4.189 -15.515 1.00 92.81 98 ASP A C 1
ATOM 750 O O . ASP A 1 98 ? 16.528 4.879 -15.051 1.00 92.81 98 ASP A O 1
ATOM 754 N N . TRP A 1 99 ? 15.748 2.858 -15.588 1.00 92.31 99 TRP A N 1
ATOM 755 C CA . TRP A 1 99 ? 16.922 2.146 -15.076 1.00 92.31 99 TRP A CA 1
ATOM 756 C C . TRP A 1 99 ? 18.192 2.418 -15.869 1.00 92.31 99 TRP A C 1
ATOM 758 O O . TRP A 1 99 ? 19.264 2.482 -15.276 1.00 92.31 99 TRP A O 1
ATOM 768 N N . VAL A 1 100 ? 18.088 2.577 -17.187 1.00 84.75 100 VAL A N 1
ATOM 769 C CA . VAL A 1 100 ? 19.246 2.887 -18.037 1.00 84.75 100 VAL A CA 1
ATOM 770 C C . VAL A 1 100 ? 19.821 4.251 -17.654 1.00 84.75 100 VAL A C 1
ATOM 772 O O . VAL A 1 100 ? 21.036 4.401 -17.519 1.00 84.75 100 VAL A O 1
ATOM 775 N N . THR A 1 101 ? 18.936 5.219 -17.407 1.00 80.25 101 THR A N 1
ATOM 776 C CA . THR A 1 101 ? 19.307 6.574 -16.984 1.00 80.25 101 THR A CA 1
ATOM 777 C C . THR A 1 101 ? 19.914 6.577 -15.580 1.00 80.25 101 THR A C 1
ATOM 779 O O . THR A 1 101 ? 20.990 7.131 -15.380 1.00 80.25 101 THR A O 1
ATOM 782 N N . GLU A 1 102 ? 19.275 5.910 -14.616 1.00 79.50 102 GLU A N 1
ATOM 783 C CA . GLU A 1 102 ? 19.712 5.921 -13.214 1.00 79.50 102 GLU A CA 1
A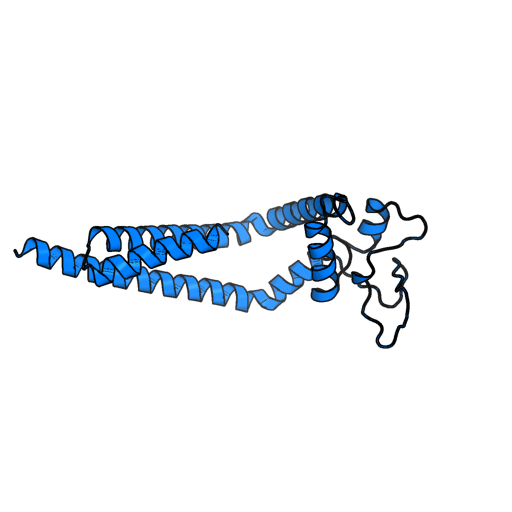TOM 784 C C . GLU A 1 102 ? 20.981 5.080 -12.981 1.00 79.50 102 GLU A C 1
ATOM 786 O O . GLU A 1 102 ? 21.917 5.511 -12.303 1.00 79.50 102 GLU A O 1
ATOM 791 N N . LEU A 1 103 ? 21.074 3.889 -13.583 1.00 77.19 103 LEU A N 1
ATOM 792 C CA . LEU A 1 103 ? 22.219 2.986 -13.406 1.00 77.19 103 LEU A CA 1
ATOM 793 C C . LEU A 1 103 ? 23.406 3.323 -14.314 1.00 77.19 103 LEU A C 1
ATOM 795 O O . LEU A 1 103 ? 24.473 2.732 -14.137 1.00 77.19 103 LEU A O 1
ATOM 799 N N . HIS A 1 104 ? 23.240 4.250 -15.265 1.00 74.94 104 HIS A N 1
ATOM 800 C CA . HIS A 1 104 ? 24.267 4.639 -16.237 1.00 74.94 104 HIS A CA 1
ATOM 801 C C . HIS A 1 104 ? 24.909 3.419 -16.927 1.00 74.94 104 HIS A C 1
ATOM 803 O O . HIS A 1 104 ? 26.133 3.332 -17.080 1.00 74.94 104 HIS A O 1
ATOM 809 N N . THR A 1 105 ? 24.095 2.423 -17.288 1.00 69.56 105 THR A N 1
ATOM 810 C CA . THR A 1 105 ? 24.594 1.165 -17.850 1.00 69.56 105 THR A CA 1
ATOM 811 C C . THR A 1 105 ? 24.998 1.355 -19.310 1.00 69.56 105 THR A C 1
ATOM 813 O O . THR A 1 105 ? 24.281 1.948 -20.105 1.00 69.56 105 THR A O 1
ATOM 816 N N . ALA A 1 106 ? 26.171 0.838 -19.687 1.00 64.25 106 ALA A N 1
ATOM 817 C CA . ALA A 1 106 ? 26.712 0.998 -21.041 1.00 64.25 106 ALA A CA 1
ATOM 818 C C . ALA A 1 106 ? 25.999 0.143 -22.114 1.00 64.25 106 ALA A C 1
ATOM 820 O O . ALA A 1 106 ? 26.197 0.391 -23.298 1.00 64.25 106 ALA A O 1
ATOM 821 N N . ASN A 1 107 ? 25.199 -0.851 -21.706 1.00 74.25 107 ASN A N 1
ATOM 822 C CA . ASN A 1 107 ? 24.542 -1.838 -22.578 1.00 74.25 107 ASN A CA 1
ATOM 823 C C . ASN A 1 107 ? 23.025 -1.930 -22.314 1.00 74.25 107 ASN A C 1
ATOM 825 O O . ASN A 1 107 ? 22.469 -3.028 -22.347 1.00 74.25 107 ASN A O 1
ATOM 829 N N . ASP A 1 108 ? 22.383 -0.825 -21.923 1.00 83.50 108 ASP A N 1
ATOM 830 C CA . ASP A 1 108 ? 20.942 -0.768 -21.626 1.00 83.50 108 ASP A CA 1
ATOM 831 C C . ASP A 1 108 ? 20.450 -1.872 -20.668 1.00 83.50 108 ASP A C 1
ATOM 833 O O . ASP A 1 108 ? 19.337 -2.400 -20.765 1.00 83.50 108 ASP A O 1
ATOM 837 N N . THR A 1 109 ? 21.328 -2.266 -19.744 1.00 88.44 109 THR A N 1
ATOM 838 C CA . THR A 1 109 ? 21.072 -3.335 -18.783 1.00 88.44 109 THR A CA 1
ATOM 839 C C . THR A 1 109 ? 20.142 -2.818 -17.698 1.00 88.44 109 THR A C 1
ATOM 841 O O . THR A 1 109 ? 20.376 -1.747 -17.133 1.00 88.44 109 THR A O 1
ATOM 844 N N . VAL A 1 110 ? 19.122 -3.610 -17.382 1.00 93.00 110 VAL A N 1
ATOM 845 C CA . VAL A 1 110 ? 18.127 -3.325 -16.343 1.00 93.00 110 VAL A CA 1
ATOM 846 C C . VAL A 1 110 ? 18.149 -4.441 -15.287 1.00 93.00 110 VAL A C 1
ATOM 848 O O . VAL A 1 110 ? 18.743 -5.498 -15.527 1.00 93.00 110 VAL A O 1
ATOM 851 N N . PRO A 1 111 ? 17.536 -4.256 -14.101 1.00 93.75 111 PRO A N 1
ATOM 852 C CA . PRO A 1 111 ? 17.407 -5.329 -13.120 1.00 93.75 111 PRO A CA 1
ATOM 853 C C . PRO A 1 111 ? 16.834 -6.612 -13.726 1.00 93.75 111 PRO A C 1
ATOM 855 O O . PRO A 1 111 ? 15.846 -6.579 -14.454 1.00 93.75 111 PRO A O 1
ATOM 858 N N . VAL A 1 112 ? 17.402 -7.769 -13.381 1.00 92.81 112 VAL A N 1
ATOM 859 C CA . VAL A 1 112 ? 16.925 -9.077 -13.882 1.00 92.81 112 VAL A CA 1
ATOM 860 C C . VAL A 1 112 ? 15.461 -9.353 -13.528 1.00 92.81 112 VAL A C 1
ATOM 862 O O . VAL A 1 112 ? 14.778 -10.100 -14.221 1.00 92.81 112 VAL A O 1
ATOM 865 N N . THR A 1 113 ? 14.975 -8.714 -12.467 1.00 94.31 113 THR A N 1
ATOM 866 C CA . THR A 1 113 ? 13.600 -8.754 -11.964 1.00 94.31 113 THR A CA 1
ATOM 867 C C . THR A 1 113 ? 12.604 -7.986 -12.845 1.00 94.31 113 THR A C 1
ATOM 869 O O . THR A 1 113 ? 11.401 -8.203 -12.711 1.00 94.31 113 THR A O 1
ATOM 872 N N . CYS A 1 114 ? 13.079 -7.167 -13.795 1.00 95.62 114 CYS A N 1
ATOM 873 C CA . CYS A 1 114 ? 12.274 -6.568 -14.869 1.00 95.62 114 CYS A CA 1
ATOM 874 C C . CYS A 1 114 ? 11.898 -7.546 -15.987 1.00 95.62 114 CYS A C 1
ATOM 876 O O . CYS A 1 114 ? 11.065 -7.219 -16.831 1.00 95.62 114 CYS A O 1
ATOM 878 N N . CYS A 1 115 ? 12.530 -8.714 -16.042 1.00 94.88 115 CYS A N 1
ATOM 879 C CA . CYS A 1 115 ? 12.252 -9.730 -17.041 1.00 94.88 115 CYS A CA 1
ATOM 880 C C . CYS A 1 115 ? 11.480 -10.890 -16.409 1.00 94.88 115 CYS A C 1
ATOM 882 O O . CYS A 1 115 ? 11.748 -11.307 -15.280 1.00 94.88 115 CYS A O 1
ATOM 884 N N . SER A 1 116 ? 10.536 -11.468 -17.151 1.00 91.69 116 SER A N 1
ATOM 885 C CA . SER A 1 116 ? 9.859 -12.682 -16.694 1.00 91.69 116 SER A CA 1
ATOM 886 C C . SER A 1 116 ? 10.834 -13.858 -16.594 1.00 91.69 116 SER A C 1
ATOM 888 O O . SER A 1 116 ? 11.737 -14.027 -17.419 1.00 91.69 116 SER A O 1
ATOM 890 N N . HIS A 1 117 ? 10.648 -14.684 -15.561 1.00 83.00 117 HIS A N 1
ATOM 891 C CA . HIS A 1 117 ? 11.496 -15.844 -15.322 1.00 83.00 117 HIS A CA 1
ATOM 892 C C . HIS A 1 117 ? 11.408 -16.851 -16.472 1.00 83.00 117 HIS A C 1
ATOM 894 O O . HIS A 1 117 ? 10.346 -17.404 -16.759 1.00 83.00 117 HIS A O 1
ATOM 900 N N . ILE A 1 118 ? 12.560 -17.146 -17.072 1.00 79.06 118 ILE A N 1
ATOM 901 C CA . ILE A 1 118 ? 12.712 -18.217 -18.053 1.00 79.06 118 ILE A CA 1
ATOM 902 C C . ILE A 1 118 ? 12.996 -19.516 -17.289 1.00 79.06 118 ILE A C 1
ATOM 904 O O . ILE A 1 118 ? 14.046 -19.674 -16.662 1.00 79.06 118 ILE A O 1
ATOM 908 N N . TYR A 1 119 ? 12.039 -20.444 -17.296 1.00 81.88 119 TYR A N 1
ATOM 909 C CA . TYR A 1 119 ? 12.195 -21.739 -16.633 1.00 81.88 119 TYR A CA 1
ATOM 910 C C . TYR A 1 119 ? 13.257 -22.594 -17.336 1.00 81.88 119 TYR A C 1
ATOM 912 O O . TYR A 1 119 ? 13.249 -22.727 -18.556 1.00 81.88 119 TYR A O 1
ATOM 920 N N . GLY A 1 120 ? 14.139 -23.223 -16.554 1.00 80.38 120 GLY A N 1
ATOM 921 C CA . GLY A 1 120 ? 15.180 -24.121 -17.069 1.00 80.38 120 GLY A CA 1
ATOM 922 C C . GLY A 1 120 ? 16.513 -23.447 -17.413 1.00 80.38 120 GLY A C 1
ATOM 923 O O . GLY A 1 120 ? 17.440 -24.145 -17.819 1.00 80.38 120 GLY A O 1
ATOM 924 N N . THR A 1 121 ? 16.646 -22.132 -17.217 1.00 77.94 121 THR A N 1
ATOM 925 C CA . THR A 1 121 ? 17.920 -21.417 -17.393 1.00 77.94 121 THR A CA 1
ATOM 926 C C . THR A 1 121 ? 18.929 -21.805 -16.309 1.00 77.94 121 THR A C 1
ATOM 928 O O . THR A 1 121 ? 18.616 -21.788 -15.119 1.00 77.94 121 THR A O 1
ATOM 931 N N . ILE A 1 122 ? 20.160 -22.126 -16.719 1.00 79.19 122 ILE A N 1
ATOM 932 C CA . ILE A 1 122 ? 21.301 -22.393 -15.833 1.00 79.19 122 ILE A CA 1
ATOM 933 C C . ILE A 1 122 ? 22.372 -21.341 -16.130 1.00 79.19 122 ILE A C 1
ATOM 935 O O . ILE A 1 122 ? 22.892 -21.303 -17.241 1.00 79.19 122 ILE A O 1
ATOM 939 N N . GLY A 1 123 ? 22.708 -20.500 -15.150 1.00 78.19 123 GLY A N 1
ATOM 940 C CA . GLY A 1 123 ? 23.730 -19.457 -15.290 1.00 78.19 123 GLY A CA 1
ATOM 941 C C . GLY A 1 123 ? 23.263 -18.085 -14.810 1.00 78.19 123 GLY A C 1
ATOM 942 O O . GLY A 1 123 ? 22.263 -17.974 -14.101 1.00 78.19 123 GLY A O 1
ATOM 943 N N . MET A 1 124 ? 24.011 -17.043 -15.180 1.00 73.31 124 MET A N 1
ATOM 944 C CA . MET A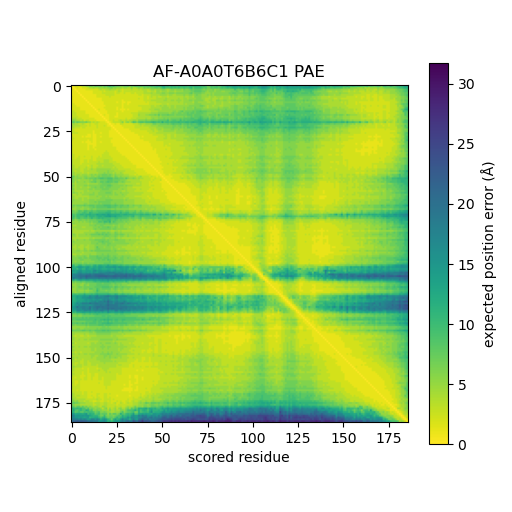 1 124 ? 23.602 -15.656 -14.952 1.00 73.31 124 MET A CA 1
ATOM 945 C C . MET A 1 124 ? 22.508 -15.282 -15.953 1.00 73.31 124 MET A C 1
ATOM 947 O O . MET A 1 124 ? 22.650 -15.527 -17.148 1.00 73.31 124 MET A O 1
ATOM 951 N N . ALA A 1 125 ? 21.409 -14.723 -15.451 1.00 81.06 125 ALA A N 1
ATOM 952 C CA . ALA A 1 125 ? 20.372 -14.141 -16.287 1.00 81.06 125 ALA A CA 1
ATOM 953 C C . ALA A 1 125 ? 20.739 -12.684 -16.577 1.00 81.06 125 ALA A C 1
ATOM 955 O O . ALA A 1 125 ? 21.047 -11.937 -15.651 1.00 81.06 125 ALA A O 1
ATOM 956 N N . GLU A 1 126 ? 20.690 -12.293 -17.845 1.00 85.38 126 GLU A N 1
ATOM 957 C CA . GLU A 1 126 ? 20.813 -10.900 -18.267 1.00 85.38 126 GLU A CA 1
ATOM 958 C C . GLU A 1 126 ? 19.443 -10.395 -18.726 1.00 85.38 126 GLU A C 1
ATOM 960 O O . GLU A 1 126 ? 18.665 -11.138 -19.328 1.00 85.38 126 GLU A O 1
ATOM 965 N N . CYS A 1 127 ? 19.137 -9.141 -18.402 1.00 90.62 127 CYS A N 1
ATOM 966 C CA . CYS A 1 127 ? 17.915 -8.457 -18.807 1.00 90.62 127 CYS A CA 1
ATOM 967 C C . CYS A 1 127 ? 18.293 -7.069 -19.326 1.00 90.62 127 CYS A C 1
ATOM 969 O O . CYS A 1 127 ? 19.083 -6.351 -18.706 1.00 90.62 127 CYS A O 1
ATOM 971 N N . THR A 1 128 ? 17.741 -6.705 -20.475 1.00 91.69 128 THR A N 1
ATOM 972 C CA . THR A 1 128 ? 17.998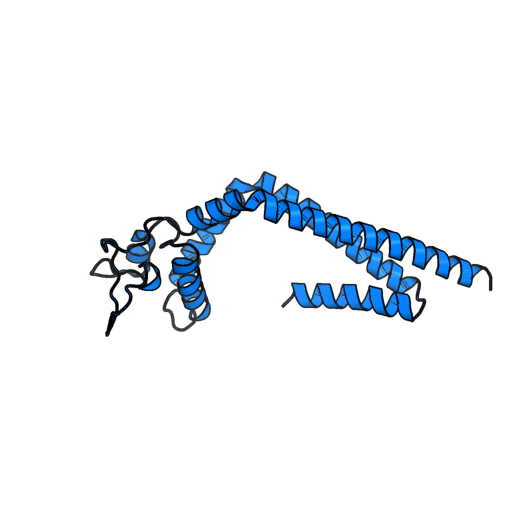 -5.436 -21.164 1.00 91.69 128 THR A CA 1
ATOM 973 C C . THR A 1 128 ? 16.677 -4.771 -21.523 1.00 91.69 128 THR A C 1
ATOM 975 O O . THR A 1 128 ? 15.634 -5.428 -21.532 1.00 91.69 128 THR A O 1
ATOM 978 N N . SER A 1 129 ? 16.713 -3.483 -21.856 1.00 87.31 129 SER A N 1
ATOM 979 C CA . SER A 1 129 ? 15.535 -2.741 -22.328 1.00 87.31 129 SER A CA 1
ATOM 980 C C . SER A 1 129 ? 14.929 -3.286 -23.638 1.00 87.31 129 SER A C 1
ATOM 982 O O . SER A 1 129 ? 13.788 -2.954 -23.959 1.00 87.31 129 SER A O 1
ATOM 984 N N . GLU A 1 130 ? 15.646 -4.149 -24.366 1.00 88.81 130 GLU A N 1
ATOM 985 C CA . GLU A 1 130 ? 15.196 -4.782 -25.616 1.00 88.81 130 GLU A CA 1
ATOM 986 C C . GLU A 1 130 ? 14.831 -6.270 -25.461 1.00 88.81 130 GLU A C 1
ATOM 988 O O . GLU A 1 130 ? 14.465 -6.933 -26.433 1.00 88.81 130 GLU A O 1
ATOM 993 N N . SER A 1 131 ? 14.931 -6.829 -24.252 1.00 90.44 131 SER A N 1
ATOM 994 C CA . SER A 1 131 ? 14.646 -8.246 -24.017 1.00 90.44 131 SER A CA 1
ATOM 995 C C . SER A 1 131 ? 13.180 -8.591 -24.335 1.00 90.44 131 SER A C 1
ATOM 997 O O . SER A 1 131 ? 12.264 -7.918 -23.875 1.00 90.44 131 SER A O 1
ATOM 999 N N . GLU A 1 132 ? 12.935 -9.688 -25.065 1.00 89.81 132 GLU A N 1
ATOM 1000 C CA . GLU A 1 132 ? 11.575 -10.129 -25.451 1.00 89.81 132 GLU A CA 1
ATOM 1001 C C . GLU A 1 132 ? 10.668 -10.386 -24.235 1.00 89.81 132 GLU A C 1
ATOM 1003 O O . GLU A 1 132 ? 9.457 -10.185 -24.275 1.00 89.81 132 GLU A O 1
ATOM 1008 N N . ASN A 1 133 ? 11.261 -10.829 -23.130 1.00 91.75 133 ASN A N 1
ATOM 1009 C CA . ASN A 1 133 ? 10.572 -11.170 -21.895 1.00 91.75 133 ASN A CA 1
ATOM 1010 C C . ASN A 1 133 ? 10.501 -10.007 -20.885 1.00 91.75 133 ASN A C 1
ATOM 1012 O O . ASN A 1 133 ? 10.175 -10.259 -19.719 1.00 91.75 133 ASN A O 1
ATOM 1016 N N . LEU A 1 134 ? 10.811 -8.778 -21.311 1.00 95.69 134 LEU A N 1
ATOM 1017 C CA . LEU A 1 134 ? 10.777 -7.561 -20.500 1.00 95.69 134 LEU A CA 1
ATOM 1018 C C . LEU A 1 134 ? 9.345 -7.157 -20.121 1.00 95.69 134 LEU A C 1
ATOM 1020 O O . LEU A 1 134 ? 8.408 -7.221 -20.917 1.00 95.69 134 LEU A O 1
ATOM 1024 N N . PHE A 1 135 ? 9.178 -6.657 -18.901 1.00 96.25 135 PHE A N 1
ATOM 1025 C CA . PHE A 1 135 ? 7.962 -5.970 -18.492 1.00 96.25 135 PHE A CA 1
ATOM 1026 C C . PHE A 1 135 ? 7.954 -4.525 -19.005 1.00 96.25 135 PHE A C 1
ATOM 1028 O O . PHE A 1 135 ? 8.683 -3.671 -18.509 1.00 96.25 135 PHE A O 1
ATOM 1035 N N . HIS A 1 136 ? 7.109 -4.239 -19.997 1.00 94.00 136 HIS A N 1
ATOM 1036 C CA . HIS A 1 136 ? 7.049 -2.914 -20.629 1.00 94.00 136 HIS A CA 1
ATOM 1037 C C . HIS A 1 136 ? 6.314 -1.845 -19.806 1.00 94.00 136 HIS A C 1
ATOM 1039 O O . HIS A 1 136 ? 6.494 -0.655 -20.052 1.00 94.00 136 HIS A O 1
ATOM 1045 N N . THR A 1 137 ? 5.461 -2.246 -18.863 1.00 96.62 137 THR A N 1
ATOM 1046 C CA . THR A 1 137 ? 4.665 -1.316 -18.052 1.00 96.62 137 THR A CA 1
ATOM 1047 C C . THR A 1 137 ? 5.503 -0.740 -16.910 1.00 96.62 137 THR A C 1
ATOM 1049 O O . THR A 1 137 ? 6.174 -1.489 -16.202 1.00 96.62 137 THR A O 1
ATOM 1052 N N . GLY A 1 138 ? 5.436 0.573 -16.684 1.00 97.31 138 GLY A N 1
ATOM 1053 C CA . GLY A 1 138 ? 6.017 1.209 -15.499 1.00 97.31 138 GLY A CA 1
ATOM 1054 C C . GLY A 1 138 ? 5.321 0.791 -14.208 1.00 97.31 138 GLY A C 1
ATOM 1055 O O . GLY A 1 138 ? 4.111 0.550 -14.184 1.00 97.31 138 GLY A O 1
ATOM 1056 N N . CYS A 1 139 ? 6.064 0.711 -13.106 1.00 98.00 139 CYS A N 1
ATOM 1057 C CA . CYS A 1 139 ? 5.508 0.261 -11.832 1.00 98.00 139 CYS A CA 1
ATOM 1058 C C . CYS A 1 139 ? 4.494 1.236 -11.227 1.00 98.00 139 CYS A C 1
ATOM 1060 O O . CYS A 1 139 ? 3.576 0.788 -10.536 1.00 98.00 139 CYS A O 1
ATOM 1062 N N . LEU A 1 140 ? 4.589 2.538 -11.520 1.00 97.06 140 LEU A N 1
ATOM 1063 C CA . LEU A 1 140 ? 3.591 3.515 -11.080 1.00 97.06 140 LEU A CA 1
ATOM 1064 C C . LEU A 1 140 ? 2.219 3.237 -11.716 1.00 97.06 140 LEU A C 1
ATOM 1066 O O . LEU A 1 140 ? 1.200 3.206 -11.019 1.00 97.06 140 LEU A O 1
ATOM 1070 N N . ASP A 1 141 ? 2.201 2.965 -13.023 1.00 97.06 141 ASP A N 1
ATOM 1071 C CA . ASP A 1 141 ? 0.979 2.649 -13.763 1.00 97.06 141 ASP A CA 1
ATOM 1072 C C . ASP A 1 141 ? 0.435 1.269 -13.390 1.00 97.06 141 ASP A C 1
ATOM 1074 O O . ASP A 1 141 ? -0.754 1.148 -13.089 1.00 97.06 141 ASP A O 1
ATOM 1078 N N . ALA A 1 142 ? 1.297 0.249 -13.313 1.00 97.69 142 ALA A N 1
ATOM 1079 C CA . ALA A 1 142 ? 0.897 -1.101 -12.912 1.00 97.69 142 ALA A CA 1
ATOM 1080 C C . ALA A 1 142 ? 0.260 -1.115 -11.512 1.00 97.69 142 ALA A C 1
ATOM 1082 O O . ALA A 1 142 ? -0.794 -1.725 -11.304 1.00 97.69 142 ALA A O 1
ATOM 1083 N N . PHE A 1 143 ? 0.846 -0.389 -10.553 1.00 95.94 143 PHE A N 1
ATOM 1084 C CA . PHE A 1 143 ? 0.262 -0.221 -9.224 1.00 95.94 143 PHE A CA 1
ATOM 1085 C C . PHE A 1 143 ? -1.065 0.548 -9.280 1.00 95.94 143 PHE 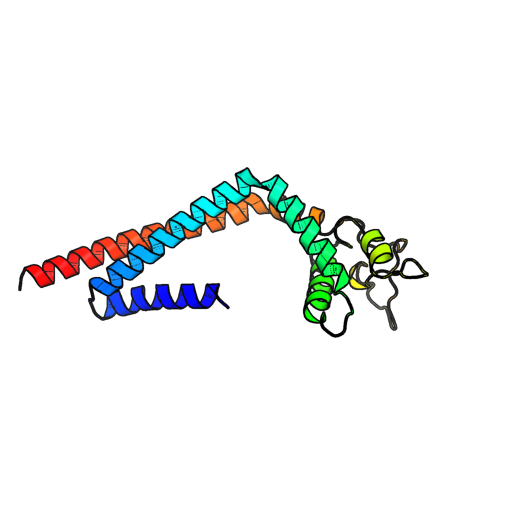A C 1
ATOM 1087 O O . PHE A 1 143 ? -2.047 0.157 -8.642 1.00 95.94 143 PHE A O 1
ATOM 1094 N N . GLY A 1 144 ? -1.135 1.617 -10.076 1.00 95.06 144 GLY A N 1
ATOM 1095 C CA . GLY A 1 144 ? -2.364 2.375 -10.293 1.00 95.06 144 GLY A CA 1
ATOM 1096 C C . GLY A 1 144 ? -3.505 1.516 -10.851 1.00 95.06 144 GLY A C 1
ATOM 1097 O O . GLY A 1 144 ? -4.639 1.607 -10.372 1.00 95.06 144 GLY A O 1
ATOM 1098 N N . ASP A 1 145 ? -3.215 0.655 -11.821 1.00 96.06 145 ASP A N 1
ATOM 1099 C CA . ASP A 1 145 ? -4.175 -0.271 -12.423 1.00 96.06 145 ASP A CA 1
ATOM 1100 C C . ASP A 1 145 ? -4.566 -1.400 -11.471 1.00 96.06 145 ASP A C 1
ATOM 1102 O O . ASP A 1 145 ? -5.742 -1.781 -11.406 1.00 96.06 145 ASP A O 1
ATOM 1106 N N . TYR A 1 146 ? -3.632 -1.874 -10.647 1.00 95.62 146 TYR A N 1
ATOM 1107 C CA . TYR A 1 146 ? -3.939 -2.797 -9.561 1.00 95.62 146 TYR A CA 1
ATOM 1108 C C . TYR A 1 146 ? -4.938 -2.187 -8.565 1.00 95.62 146 TYR A C 1
ATOM 1110 O O . TYR A 1 146 ? -5.962 -2.798 -8.252 1.00 95.62 146 TYR A O 1
ATOM 1118 N N . VAL A 1 147 ? -4.706 -0.947 -8.124 1.00 94.62 147 VAL A N 1
ATOM 1119 C CA . VAL A 1 147 ? -5.622 -0.240 -7.213 1.00 94.62 147 VAL A CA 1
ATOM 1120 C C . VAL A 1 147 ? -6.988 -0.016 -7.862 1.00 94.62 147 VAL A C 1
ATOM 1122 O O . VAL A 1 147 ? -8.010 -0.222 -7.209 1.00 94.62 147 VAL A O 1
ATOM 1125 N N . ARG A 1 148 ? -7.041 0.373 -9.144 1.00 95.12 148 ARG A N 1
ATOM 1126 C CA . ARG A 1 148 ? -8.309 0.575 -9.872 1.00 95.12 148 ARG A CA 1
ATOM 1127 C C . ARG A 1 148 ? -9.097 -0.723 -10.019 1.00 95.12 148 ARG A C 1
ATOM 1129 O O . ARG A 1 148 ? -10.294 -0.734 -9.744 1.00 95.12 148 ARG A O 1
ATOM 1136 N N . SER A 1 149 ? -8.435 -1.809 -10.413 1.00 96.62 149 SER A N 1
ATOM 1137 C CA . SER A 1 149 ? -9.070 -3.123 -10.586 1.00 96.62 149 SER A CA 1
ATOM 1138 C C . SER A 1 149 ? -9.580 -3.709 -9.266 1.00 96.62 149 SER A C 1
ATOM 1140 O O . SER A 1 149 ? -10.595 -4.402 -9.257 1.00 96.62 149 SER A O 1
ATOM 1142 N N . HIS A 1 150 ? -8.950 -3.360 -8.141 1.00 96.44 150 HIS A N 1
ATOM 1143 C CA . HIS A 1 150 ? -9.332 -3.821 -6.803 1.00 96.44 150 HIS A CA 1
ATOM 1144 C C . HIS A 1 150 ? -10.051 -2.756 -5.962 1.00 96.44 150 HIS A C 1
ATOM 1146 O O . HIS A 1 150 ? -10.243 -2.947 -4.758 1.00 96.44 150 HIS A O 1
ATOM 1152 N N . ALA A 1 151 ? -10.498 -1.653 -6.569 1.00 95.12 151 ALA A N 1
ATOM 1153 C CA . ALA A 1 151 ? -11.072 -0.517 -5.847 1.00 95.12 151 ALA A CA 1
ATOM 1154 C C . ALA A 1 151 ? -12.295 -0.904 -5.000 1.00 95.12 151 ALA A C 1
ATOM 1156 O O . ALA A 1 151 ? -12.440 -0.432 -3.872 1.00 95.12 151 ALA A O 1
ATOM 1157 N N . LEU A 1 152 ? -13.146 -1.806 -5.507 1.00 96.31 152 LEU A N 1
ATOM 1158 C CA . LEU A 1 152 ? -14.303 -2.317 -4.766 1.00 96.31 152 LEU A CA 1
ATOM 1159 C C . LEU A 1 152 ? -13.884 -3.103 -3.520 1.00 96.31 152 LEU A C 1
ATOM 1161 O O . LEU A 1 152 ? -14.466 -2.913 -2.455 1.00 96.31 152 LEU A O 1
ATOM 1165 N N . THR A 1 153 ? -12.858 -3.947 -3.631 1.00 96.88 153 THR A N 1
ATOM 1166 C CA . THR A 1 153 ? -12.335 -4.728 -2.505 1.00 96.88 153 THR A CA 1
ATOM 1167 C C . THR A 1 153 ? -11.717 -3.814 -1.453 1.00 96.88 153 THR A C 1
ATOM 1169 O O . THR A 1 153 ? -12.049 -3.922 -0.275 1.00 96.88 153 THR A O 1
ATOM 1172 N N . ILE A 1 154 ? -10.871 -2.869 -1.871 1.00 95.62 154 ILE A N 1
ATOM 1173 C CA . ILE A 1 154 ? -10.223 -1.900 -0.975 1.00 95.62 154 ILE A CA 1
ATOM 1174 C C . ILE A 1 154 ? -11.280 -1.046 -0.261 1.00 95.62 154 ILE A C 1
ATOM 1176 O O . ILE A 1 154 ? -11.255 -0.915 0.965 1.00 95.62 154 ILE A O 1
ATOM 1180 N N . GLY A 1 155 ? -12.249 -0.519 -1.013 1.00 95.44 155 GLY A N 1
ATOM 1181 C CA . GLY A 1 155 ? -13.365 0.247 -0.464 1.00 95.44 155 GLY A CA 1
ATOM 1182 C C . GLY A 1 155 ? -14.206 -0.576 0.513 1.00 95.44 155 GLY A C 1
ATOM 1183 O O . GLY A 1 155 ? -14.518 -0.103 1.605 1.00 95.44 155 GLY A O 1
ATOM 1184 N N . GLY A 1 156 ? -14.511 -1.829 0.168 1.00 97.25 156 GLY A N 1
ATOM 1185 C CA . GLY A 1 156 ? -15.249 -2.760 1.020 1.00 97.25 156 GLY A CA 1
ATOM 1186 C C . GLY A 1 156 ? -14.541 -3.052 2.345 1.00 97.25 156 GLY A C 1
ATOM 1187 O O . GLY A 1 156 ? -15.176 -2.991 3.397 1.00 97.25 156 GLY A O 1
ATOM 1188 N N . VAL A 1 157 ? -13.225 -3.288 2.323 1.00 97.12 157 VAL A N 1
ATOM 1189 C CA . VAL A 1 157 ? -12.411 -3.452 3.542 1.00 97.12 157 VAL A CA 1
ATOM 1190 C C . VAL A 1 157 ? -12.463 -2.188 4.403 1.00 97.12 157 VAL A C 1
ATOM 1192 O O . VAL A 1 157 ? -12.662 -2.281 5.615 1.00 97.12 157 VAL A O 1
ATOM 1195 N N . GLY A 1 158 ? -12.357 -1.006 3.788 1.00 96.19 158 GLY A N 1
ATOM 1196 C CA . GLY A 1 158 ? -12.497 0.273 4.485 1.00 96.19 158 GLY A CA 1
ATOM 1197 C C . GLY A 1 158 ? -13.860 0.426 5.167 1.00 96.19 158 GLY A C 1
ATOM 1198 O O . GLY A 1 158 ? -13.930 0.728 6.358 1.00 96.19 158 GLY A O 1
ATOM 1199 N N . ILE A 1 159 ? -14.953 0.157 4.450 1.00 97.12 159 ILE A N 1
ATOM 1200 C CA . ILE A 1 159 ? -16.312 0.214 5.009 1.00 97.12 159 ILE A CA 1
ATOM 1201 C C . ILE A 1 159 ? -16.478 -0.805 6.144 1.00 97.12 159 ILE A C 1
ATOM 1203 O O . ILE A 1 159 ? -17.009 -0.466 7.199 1.00 97.12 159 ILE A O 1
ATOM 1207 N N . GLY A 1 160 ? -15.982 -2.031 5.972 1.00 97.94 160 GLY A N 1
ATOM 1208 C CA . GLY A 1 160 ? -16.013 -3.055 7.016 1.00 97.94 160 GLY A CA 1
ATOM 1209 C C . GLY A 1 160 ? -15.290 -2.607 8.288 1.00 97.94 160 GLY A C 1
ATOM 1210 O O . GLY A 1 160 ? -15.835 -2.726 9.385 1.00 97.94 160 GLY A O 1
ATOM 1211 N N . PHE A 1 161 ? -14.102 -2.014 8.146 1.00 96.56 161 PHE A N 1
ATOM 1212 C CA . PHE A 1 161 ? -13.345 -1.464 9.271 1.00 96.56 161 PHE A CA 1
ATOM 1213 C C . PHE A 1 161 ? -14.111 -0.340 9.987 1.00 96.56 161 PHE A C 1
ATOM 1215 O O . PHE A 1 161 ? -14.183 -0.335 11.216 1.00 96.56 161 PHE A O 1
ATOM 1222 N N . ALA A 1 162 ? -14.767 0.546 9.230 1.00 97.38 162 ALA A N 1
ATOM 1223 C CA . ALA A 1 162 ? -15.620 1.601 9.776 1.00 97.38 162 ALA A CA 1
ATOM 1224 C C . ALA A 1 162 ? -16.816 1.036 10.568 1.00 97.38 162 ALA A C 1
ATOM 1226 O O . ALA A 1 162 ? -17.101 1.493 11.674 1.00 97.38 162 ALA A O 1
ATOM 1227 N N . VAL A 1 163 ? -17.491 0.003 10.051 1.00 97.94 163 VAL A N 1
ATOM 1228 C CA . VAL A 1 163 ? -18.609 -0.656 10.750 1.00 97.94 163 VAL A CA 1
ATOM 1229 C C . VAL A 1 163 ? -18.146 -1.292 12.062 1.00 97.94 163 VAL A C 1
ATOM 1231 O O . VAL A 1 163 ? -18.775 -1.082 13.099 1.00 97.94 163 VAL A O 1
ATOM 1234 N N . VAL A 1 164 ? -17.029 -2.025 12.049 1.00 96.94 164 VAL A N 1
ATOM 1235 C CA . VAL A 1 164 ? -16.477 -2.661 13.258 1.00 96.94 164 VAL A CA 1
ATOM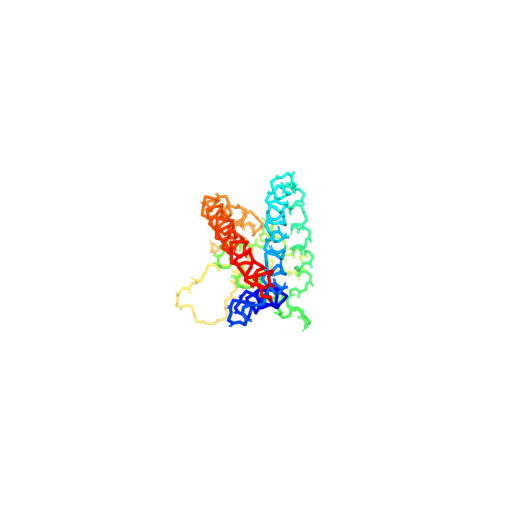 1236 C C . VAL A 1 164 ? -16.116 -1.620 14.321 1.00 96.94 164 VAL A C 1
ATOM 1238 O O . VAL A 1 164 ? -16.420 -1.817 15.498 1.00 96.94 164 VAL A O 1
ATOM 1241 N N . GLN A 1 165 ? -15.525 -0.489 13.926 1.00 96.62 165 GLN A N 1
ATOM 1242 C CA . GLN A 1 165 ? -15.242 0.608 14.853 1.00 96.62 165 GLN A CA 1
ATOM 1243 C C . GLN A 1 165 ? -16.511 1.188 15.476 1.00 96.62 165 GLN A C 1
ATOM 1245 O O . GLN A 1 165 ? -16.555 1.367 16.692 1.00 96.62 165 GLN A O 1
ATOM 1250 N N . LEU A 1 166 ? -17.547 1.454 14.672 1.00 96.88 166 LEU A N 1
ATOM 1251 C CA . LEU A 1 166 ? -18.817 1.988 15.170 1.00 96.88 166 LEU A CA 1
ATOM 1252 C C . LEU A 1 166 ? -19.464 1.041 16.183 1.00 96.88 166 LEU A C 1
ATOM 1254 O O . LEU A 1 166 ? -19.911 1.493 17.236 1.00 96.88 166 LEU A O 1
ATOM 1258 N N . LEU A 1 167 ? -19.449 -0.267 15.918 1.00 97.06 167 LEU A N 1
ATOM 1259 C CA . LEU A 1 167 ? -19.912 -1.269 16.880 1.00 97.06 167 LEU A CA 1
ATOM 1260 C C . LEU A 1 167 ? -19.090 -1.228 18.175 1.00 97.06 167 LEU A C 1
ATOM 1262 O O . LEU A 1 167 ? -19.664 -1.217 19.263 1.00 97.06 167 LEU A O 1
ATOM 1266 N N . GLY A 1 168 ? -17.760 -1.135 18.073 1.00 96.00 168 GLY A N 1
ATOM 1267 C CA . GLY A 1 168 ? -16.873 -0.996 19.230 1.00 96.00 168 GLY A CA 1
ATOM 1268 C C . GLY A 1 168 ? -17.182 0.243 20.077 1.00 96.00 168 GLY A C 1
ATOM 1269 O O . GLY A 1 168 ? -17.257 0.147 21.302 1.00 96.00 168 GLY A O 1
ATOM 1270 N N . ILE A 1 169 ? -17.432 1.387 19.434 1.00 96.56 169 ILE A N 1
ATOM 1271 C CA . ILE A 1 169 ? -17.813 2.641 20.099 1.00 96.56 169 ILE A CA 1
ATOM 1272 C C . ILE A 1 169 ? -19.165 2.490 20.797 1.00 96.56 169 ILE A C 1
ATOM 1274 O O . ILE A 1 169 ? -19.290 2.848 21.968 1.00 96.56 169 ILE A O 1
ATOM 1278 N N . VAL A 1 170 ? -20.170 1.941 20.107 1.00 96.06 170 VAL A N 1
ATOM 1279 C CA . VAL A 1 170 ? -21.514 1.721 20.661 1.00 96.06 170 VAL A CA 1
ATOM 1280 C C . VAL A 1 170 ? -21.439 0.819 21.891 1.00 96.06 170 VAL A C 1
ATOM 1282 O O . VAL A 1 170 ? -21.945 1.194 22.951 1.00 96.06 170 VAL A O 1
ATOM 1285 N N . PHE A 1 171 ? -20.753 -0.323 21.800 1.00 95.19 171 PHE A N 1
ATOM 1286 C CA . PHE A 1 171 ? -20.607 -1.239 22.930 1.00 95.19 171 PHE A CA 1
ATOM 1287 C C . PHE A 1 171 ? -19.866 -0.607 24.104 1.00 95.19 171 PHE A C 1
ATOM 1289 O O . PHE A 1 171 ? -20.337 -0.695 25.237 1.00 95.19 171 PHE A O 1
ATOM 1296 N N . ALA A 1 172 ? -18.759 0.091 23.856 1.00 94.25 172 ALA A N 1
ATOM 1297 C CA . ALA A 1 172 ? -18.017 0.752 24.921 1.00 94.25 172 ALA A CA 1
ATOM 1298 C C . ALA A 1 172 ? -18.814 1.900 25.570 1.00 94.25 172 ALA A C 1
ATOM 1300 O O . ALA A 1 172 ? -18.764 2.079 26.788 1.00 94.25 172 ALA A O 1
ATOM 1301 N N . CYS A 1 173 ? -19.624 2.631 24.800 1.00 91.50 173 CYS A N 1
ATOM 1302 C CA . CYS A 1 173 ? -20.535 3.652 25.320 1.00 91.50 173 CYS A CA 1
ATOM 1303 C C . CYS A 1 173 ? -21.663 3.051 26.171 1.00 91.50 173 CYS A C 1
ATOM 1305 O O . CYS A 1 173 ? -21.990 3.593 27.227 1.00 91.50 173 CYS A O 1
ATOM 1307 N N . HIS A 1 174 ? -22.256 1.931 25.751 1.00 93.19 174 HIS A N 1
ATOM 1308 C CA . HIS A 1 174 ? -23.265 1.236 26.555 1.00 93.19 174 HIS A CA 1
ATOM 1309 C C . HIS A 1 174 ? -22.673 0.688 27.857 1.00 93.19 174 HIS A C 1
ATOM 1311 O O . HIS A 1 174 ? -23.231 0.928 28.929 1.00 93.19 174 HIS A O 1
ATOM 1317 N N . LEU A 1 175 ? -21.521 0.020 27.775 1.00 91.19 175 LEU A N 1
ATOM 1318 C CA . LEU A 1 175 ? -20.858 -0.589 28.926 1.00 91.19 175 LEU A CA 1
ATOM 1319 C C . LEU A 1 175 ? -20.365 0.467 29.930 1.00 91.19 175 LEU A C 1
ATOM 1321 O O . LEU A 1 175 ? -20.598 0.353 31.131 1.00 91.19 175 LEU A O 1
ATOM 1325 N N . SER A 1 176 ? -19.766 1.559 29.445 1.00 89.75 176 SER A N 1
ATOM 1326 C CA . SER A 1 176 ? -19.349 2.676 30.305 1.00 89.75 176 SER A CA 1
ATOM 1327 C C . SER A 1 176 ? -20.536 3.349 31.004 1.00 89.75 176 SER A C 1
ATOM 1329 O O . SER A 1 176 ? -20.437 3.679 32.188 1.00 89.75 176 SER A O 1
ATOM 1331 N N . ARG A 1 177 ? -21.684 3.510 30.328 1.00 88.62 177 ARG A N 1
ATOM 1332 C CA . ARG A 1 177 ? -22.916 4.008 30.965 1.00 88.62 177 ARG A CA 1
ATOM 1333 C C . ARG A 1 177 ? -23.393 3.077 32.076 1.00 88.62 177 ARG A C 1
ATOM 1335 O O . ARG A 1 177 ? -23.730 3.570 33.147 1.00 88.62 177 ARG A O 1
ATOM 1342 N N . GLN A 1 178 ? -23.385 1.764 31.850 1.00 89.56 178 GLN A N 1
ATOM 1343 C CA . GLN A 1 178 ? -23.775 0.784 32.865 1.00 89.56 178 GLN A CA 1
ATOM 1344 C C . GLN A 1 178 ? -22.892 0.883 34.117 1.00 89.56 178 GLN A C 1
ATOM 1346 O O . GLN A 1 178 ? -23.413 1.007 35.224 1.00 89.56 178 GLN A O 1
ATOM 1351 N N . PHE A 1 179 ? -21.566 0.914 33.957 1.00 87.19 179 PHE A N 1
ATOM 1352 C CA . PHE A 1 179 ? -20.656 1.019 35.101 1.00 87.19 179 PHE A CA 1
ATOM 1353 C C . PHE A 1 179 ? -20.771 2.354 35.830 1.00 87.19 179 PHE A C 1
ATOM 1355 O O . PHE A 1 179 ? -20.807 2.373 37.057 1.00 87.19 179 PHE A O 1
ATOM 1362 N N . ARG A 1 180 ? -20.925 3.470 35.108 1.00 84.62 180 ARG A N 1
ATOM 1363 C CA . ARG A 1 180 ? -21.155 4.778 35.736 1.00 84.62 180 ARG A CA 1
ATOM 1364 C C . ARG A 1 180 ? -22.413 4.786 36.611 1.00 84.62 180 ARG A C 1
ATOM 1366 O O . ARG A 1 180 ? -22.376 5.356 37.696 1.00 84.62 180 ARG A O 1
ATOM 1373 N N . MET A 1 181 ? -23.502 4.165 36.154 1.00 80.00 181 MET A N 1
ATOM 1374 C CA . MET A 1 181 ? -24.740 4.066 36.936 1.00 80.00 181 MET A CA 1
ATOM 1375 C C . MET A 1 181 ? -24.561 3.195 38.183 1.00 80.00 181 MET A C 1
ATOM 1377 O O . MET A 1 181 ? -25.065 3.551 39.242 1.00 80.00 181 MET A O 1
ATOM 1381 N N . ASN A 1 182 ? -23.800 2.101 38.090 1.00 77.44 182 ASN A N 1
ATOM 1382 C CA . ASN A 1 182 ? -23.496 1.257 39.248 1.00 77.44 182 ASN A CA 1
ATOM 1383 C C . ASN A 1 182 ? -22.687 2.008 40.317 1.00 77.44 182 ASN A C 1
ATOM 1385 O O . ASN A 1 182 ? -23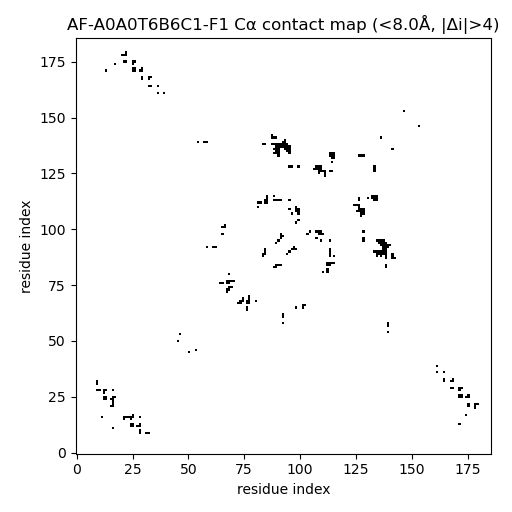.009 1.893 41.493 1.00 77.44 182 ASN A O 1
ATOM 1389 N N . TYR A 1 183 ? -21.698 2.820 39.924 1.00 74.50 183 TYR A N 1
ATOM 1390 C CA . TYR A 1 183 ? -20.937 3.654 40.865 1.00 74.50 183 TYR A CA 1
ATOM 1391 C C . TYR A 1 183 ? -21.748 4.813 41.463 1.00 74.50 183 TYR A C 1
ATOM 1393 O O . TYR A 1 183 ? -21.420 5.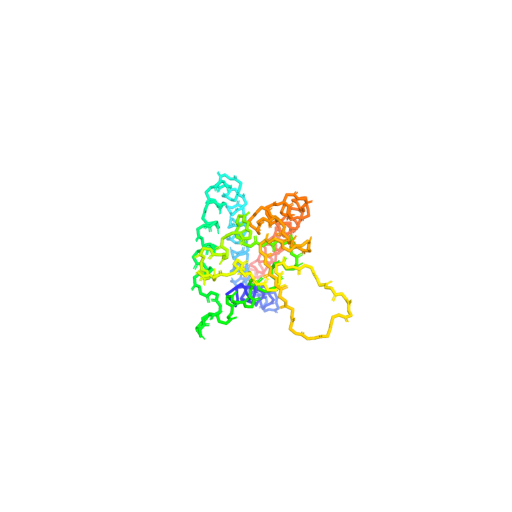273 42.547 1.00 74.50 183 TYR A O 1
ATOM 1401 N N . ALA A 1 184 ? -22.773 5.311 40.763 1.00 73.06 184 ALA A N 1
ATOM 1402 C CA . ALA A 1 184 ? -23.627 6.396 41.255 1.00 73.06 184 ALA A CA 1
ATOM 1403 C C . ALA A 1 184 ? -24.734 5.924 42.220 1.00 73.06 184 ALA A C 1
ATOM 1405 O O . ALA A 1 184 ? -25.322 6.751 42.909 1.00 73.06 184 ALA A O 1
ATOM 1406 N N . ASN A 1 185 ? -25.033 4.620 42.239 1.00 66.06 185 ASN A N 1
ATOM 1407 C CA . ASN A 1 185 ? -26.067 4.002 43.076 1.00 66.06 185 ASN A CA 1
ATOM 1408 C C . ASN A 1 185 ? -25.506 3.322 44.348 1.00 66.06 185 ASN A C 1
ATOM 1410 O O . ASN A 1 185 ? -26.265 2.655 45.052 1.00 66.06 185 ASN A O 1
ATOM 1414 N N . MET A 1 186 ? -24.201 3.456 44.617 1.00 55.94 186 MET A N 1
ATOM 1415 C CA . MET A 1 186 ? -23.527 3.048 45.861 1.00 55.94 186 MET A CA 1
ATOM 1416 C C . MET A 1 186 ? -23.216 4.277 46.709 1.00 55.94 186 MET A C 1
ATOM 1418 O O . MET A 1 186 ? -23.322 4.160 47.948 1.00 55.94 186 MET A O 1
#

Organism: NCBI:txid1629725

Secondary structure (DSSP, 8-state):
-HHHHHHHHHHHHHHHHHHTT-HHHHHHHHHHHHHHHHHHHHHHHHHHHTHHHHHHHHHHHHHHHHTTTT-TT-HHHHHHHHHHHHHHT--SSSSTHHHHHHHT-TT-B--GGGB---TT--S----BTT-TTB--S-HHHHHHHHHHHTHHHHHHHHHHHHHHHHHHHHHHHHHHHHHHHHHH--

Foldseek 3Di:
DVVVVLVVQLVCLLVCCLVVLPLVSLVVSLVSLVVVLVVLVVCVVCCVVCVVVVLVVVLVVQLVLLLLAPPPVNPVSVVVQLVLCLVLLADAQAFLVSQCVNVVDPQQWGPLSQFDDDPPDDDDDTDHSPDPRGRGGHSSVSVVVVCVVCVVVVVVVSVVSSVVSVVSSVVSVVSSVVSVVVVVVD

Radius of gyration: 24.42 Å; Cα contacts (8 Å, |Δi|>4): 183; chains: 1; bounding box: 53×39×72 Å

Nearest PDB structures (foldseek):
  6rw6-assembly1_B  TM=2.245E-01  e=5.355E+00  Photorhabdus luminescens
  8tqe-assembly1_E  TM=1.424E-01  e=6.700E+00  Xenorhabdus nematophila

Mean predicted aligned error: 5.65 Å

pLDDT: mean 91.93, std 7.04, range [55.94, 98.0]

InterPro domains:
  IPR000301 Tetraspanin, animals [PIRSF002419] (1-180)
  IPR008952 Tetraspanin, EC2 domain superfamily [G3DSA:1.10.1450.10] (49-150)
  IPR008952 Tetraspanin, EC2 domain superfamily [SSF48652] (48-150)
  IPR018499 Tetraspanin/Peripherin [PF00335] (1-177)
  IPR018499 Tetraspanin/Peripherin [PTHR19282] (2-164)

Sequence (186 aa):
MAIGIIIFIIAFFGCCGAIKDNYCMLVTFSTLLILVFILQLAAGIAGYALRSQTVDFLSSELEQSMNHYNTSNGTQITKMWDTVQPEFKCCGVHNATDWVTELHTANDTVPVTCCSHIYGTIGMAECTSESENLFHTGCLDAFGDYVRSHALTIGGVGIGFAVVQLLGIVFACHLSRQFRMNYANM

Solvent-accessible surface area (backbone atoms only — not comparable to full-atom values): 9925 Å² total; per-residue (Å²): 112,70,68,59,53,53,53,49,53,45,50,46,27,42,52,53,12,63,74,66,66,34,44,69,37,19,49,51,27,31,51,52,46,52,51,52,51,52,51,51,52,50,49,54,51,45,56,61,76,41,39,67,61,51,51,54,51,49,50,54,52,50,55,60,47,54,80,31,44,86,36,95,88,16,58,68,52,30,52,48,53,55,49,48,19,57,75,59,53,7,13,44,51,72,23,40,65,52,36,25,67,72,66,64,38,93,73,44,43,38,63,54,38,28,30,64,86,69,84,89,74,84,80,88,78,85,30,35,74,81,42,90,54,43,24,73,43,9,37,56,57,41,51,51,50,51,49,61,77,40,40,68,61,55,50,49,53,51,52,51,53,51,52,54,43,52,51,51,35,52,50,32,52,52,52,30,51,52,44,50,52,56,66,73,74,110